Protein AF-A0A833HAX8-F1 (afdb_monomer)

Sequence (263 aa):
MRRGPVVAAAVAGCGFVAGVFPVFESDLFWHLASGRWILEHGAVPRSDPFRFTAEAAPWIDHEWLFQVVVRGLEAAGGLDALILLRATALALFALLLFASGRRAGLPEGLAGLVALAATLGARPRFLVRPEIVTLFGVVVLLGRVERIARPRDERWKEPRARSGWTLVALVVVWVQFHGEAMLAPGLAFLSLLGGALASPPAARRSRATWGLVFGLPALLAAALLANPYGWRLIEVPLGIARALADLPAANPEWRSSFAAPQP

Radius of gyration: 21.78 Å; Cα contacts (8 Å, |Δi|>4): 290; chains: 1; bounding box: 72×41×57 Å

pLDDT: mean 90.32, std 11.12, range [46.97, 98.5]

Structure (mmCIF, N/CA/C/O backbone):
data_AF-A0A833HAX8-F1
#
_entry.id   AF-A0A833HAX8-F1
#
loop_
_atom_site.group_PDB
_atom_site.id
_atom_site.type_symbol
_atom_site.label_atom_id
_atom_site.label_alt_id
_atom_site.label_comp_id
_atom_site.label_asym_id
_atom_site.label_entity_id
_atom_site.label_seq_id
_atom_site.pdbx_PDB_ins_code
_atom_site.Cartn_x
_atom_site.Cartn_y
_atom_site.Cartn_z
_atom_site.occupancy
_atom_site.B_iso_or_equiv
_atom_site.auth_seq_id
_atom_site.auth_comp_id
_atom_site.auth_asym_id
_atom_site.auth_atom_id
_atom_site.pdbx_PDB_model_num
ATOM 1 N N . MET A 1 1 ? -30.624 18.494 0.316 1.00 46.97 1 MET A N 1
ATOM 2 C CA . MET A 1 1 ? -30.033 17.953 -0.933 1.00 46.97 1 MET A CA 1
ATOM 3 C C . MET A 1 1 ? -28.759 17.191 -0.587 1.00 46.97 1 MET A C 1
ATOM 5 O O . MET A 1 1 ? -27.933 17.737 0.135 1.00 46.97 1 MET A O 1
ATOM 9 N N . ARG A 1 2 ? -28.611 15.929 -1.018 1.00 55.22 2 ARG A N 1
ATOM 10 C CA . ARG A 1 2 ? -27.409 15.116 -0.750 1.00 55.22 2 ARG A CA 1
ATOM 11 C C . ARG A 1 2 ? -26.222 15.710 -1.521 1.00 55.22 2 ARG A C 1
ATOM 13 O O . ARG A 1 2 ? -26.077 15.433 -2.702 1.00 55.22 2 ARG A O 1
ATOM 20 N N . ARG A 1 3 ? -25.404 16.541 -0.864 1.00 69.69 3 ARG A N 1
ATOM 21 C CA . ARG A 1 3 ? -24.170 17.118 -1.439 1.00 69.69 3 ARG A CA 1
ATOM 22 C C . ARG A 1 3 ? -23.050 16.071 -1.616 1.00 69.69 3 ARG A C 1
ATOM 24 O O . ARG A 1 3 ? -22.131 16.305 -2.394 1.00 69.69 3 ARG A O 1
ATOM 31 N N . GLY A 1 4 ? -23.210 14.890 -1.003 1.00 75.62 4 GLY A N 1
ATOM 32 C CA . GLY A 1 4 ? -22.230 13.793 -0.980 1.00 75.62 4 GLY A CA 1
ATOM 33 C C . GLY A 1 4 ? -21.593 13.439 -2.319 1.00 75.62 4 GLY A C 1
ATOM 34 O O . GLY A 1 4 ? -20.366 13.396 -2.392 1.00 75.62 4 GLY A O 1
ATOM 35 N N . PRO A 1 5 ? -22.383 13.207 -3.382 1.00 89.06 5 PRO A N 1
ATOM 36 C CA . PRO A 1 5 ? -21.838 12.873 -4.693 1.00 89.06 5 PRO A CA 1
ATOM 37 C C . PRO A 1 5 ? -21.014 14.011 -5.303 1.00 89.06 5 PRO A C 1
ATOM 39 O O . PRO A 1 5 ? -20.001 13.749 -5.940 1.00 89.06 5 PRO A O 1
ATOM 42 N N . VAL A 1 6 ? -21.409 15.268 -5.070 1.00 93.19 6 VAL A N 1
ATOM 43 C CA . VAL A 1 6 ? -20.721 16.447 -5.617 1.00 93.19 6 VAL A CA 1
ATOM 44 C C . VAL A 1 6 ? -19.364 16.634 -4.947 1.00 93.19 6 VAL A C 1
ATOM 46 O O . VAL A 1 6 ? -18.364 16.804 -5.638 1.00 93.19 6 VAL A O 1
ATOM 49 N N . VAL A 1 7 ? -19.302 16.545 -3.613 1.00 94.00 7 VAL A N 1
ATOM 50 C CA . VAL A 1 7 ? -18.028 16.659 -2.884 1.00 94.00 7 VAL A CA 1
ATOM 51 C C . VAL A 1 7 ? -17.101 15.498 -3.234 1.00 94.00 7 VAL A C 1
ATOM 53 O O . VAL A 1 7 ? -15.926 15.723 -3.494 1.00 94.00 7 VAL A O 1
ATOM 56 N N . ALA A 1 8 ? -17.619 14.269 -3.306 1.00 95.56 8 ALA A N 1
ATOM 57 C CA . ALA A 1 8 ? -16.821 13.112 -3.707 1.00 95.56 8 ALA A CA 1
ATOM 58 C C . ALA A 1 8 ? -16.254 13.264 -5.130 1.00 95.56 8 ALA A C 1
ATOM 60 O O . ALA A 1 8 ? -15.071 13.009 -5.339 1.00 95.56 8 ALA A O 1
ATOM 61 N N . ALA A 1 9 ? -17.067 13.721 -6.089 1.00 96.56 9 ALA A N 1
ATOM 62 C CA . ALA A 1 9 ? -16.622 13.968 -7.459 1.00 96.56 9 ALA A CA 1
ATOM 63 C C . ALA A 1 9 ? -15.561 15.075 -7.530 1.00 96.56 9 ALA A C 1
ATOM 65 O O . ALA A 1 9 ? -14.559 14.909 -8.220 1.00 96.56 9 ALA A O 1
ATOM 66 N N . ALA A 1 10 ? -15.734 16.165 -6.776 1.00 96.38 10 ALA A N 1
ATOM 67 C CA . ALA A 1 10 ? -14.736 17.229 -6.685 1.00 96.38 10 ALA A CA 1
ATOM 68 C C . ALA A 1 10 ? -13.417 16.719 -6.083 1.00 96.38 10 ALA A C 1
ATOM 70 O O . ALA A 1 10 ? -12.352 16.970 -6.637 1.00 96.38 10 ALA A O 1
ATOM 71 N N . VAL A 1 11 ? -13.484 15.940 -4.996 1.00 97.50 11 VAL A N 1
ATOM 72 C CA . VAL A 1 11 ? -12.305 15.325 -4.369 1.00 97.50 11 VAL A CA 1
ATOM 73 C C . VAL A 1 11 ? -11.571 14.412 -5.354 1.00 97.50 11 VAL A C 1
ATOM 75 O O . VAL A 1 11 ? -10.354 14.521 -5.501 1.00 97.50 11 VAL A O 1
ATOM 78 N N . ALA A 1 12 ? -12.305 13.547 -6.057 1.00 98.06 12 ALA A N 1
ATOM 79 C CA . ALA A 1 12 ? -11.739 12.655 -7.063 1.00 98.06 12 ALA A CA 1
ATOM 80 C C . ALA A 1 12 ? -11.106 13.429 -8.227 1.00 98.06 12 ALA A C 1
ATOM 82 O O . ALA A 1 12 ? -9.979 13.133 -8.610 1.00 98.06 12 ALA A O 1
ATOM 83 N N . GLY A 1 13 ? -11.805 14.436 -8.759 1.00 98.12 13 GLY A N 1
ATOM 84 C CA . GLY A 1 13 ? -11.328 15.261 -9.867 1.00 98.12 13 GLY A CA 1
ATOM 85 C C . GLY A 1 13 ? -10.061 16.036 -9.513 1.00 98.12 13 GLY A C 1
ATOM 86 O O . GLY A 1 13 ? -9.085 15.987 -10.257 1.00 98.12 13 GLY A O 1
ATOM 87 N N . CYS A 1 14 ? -10.025 16.683 -8.345 1.00 97.50 14 CYS A N 1
ATOM 88 C CA . CYS A 1 14 ? -8.828 17.372 -7.863 1.00 97.50 14 CYS A CA 1
ATOM 89 C C . CYS A 1 14 ? -7.660 16.404 -7.629 1.00 97.50 14 CYS A C 1
ATOM 91 O O . CYS A 1 14 ? -6.534 16.713 -8.014 1.00 97.50 14 CYS A O 1
ATOM 93 N N . GLY A 1 15 ? -7.918 15.228 -7.044 1.00 97.44 15 GLY A N 1
ATOM 94 C CA . GLY A 1 15 ? -6.906 14.181 -6.889 1.00 97.44 15 GLY A CA 1
ATOM 95 C C . GLY A 1 15 ? -6.364 13.699 -8.236 1.00 97.44 15 GLY A C 1
ATOM 96 O O . GLY A 1 15 ? -5.154 13.597 -8.400 1.00 97.44 15 GLY A O 1
ATOM 97 N N . PHE A 1 16 ? -7.235 13.486 -9.225 1.00 98.25 16 PHE A N 1
ATOM 98 C CA . PHE A 1 16 ? -6.831 13.086 -10.572 1.00 98.25 16 PHE A CA 1
ATOM 99 C C . PHE A 1 16 ? -5.921 14.133 -11.213 1.00 98.25 16 PHE A 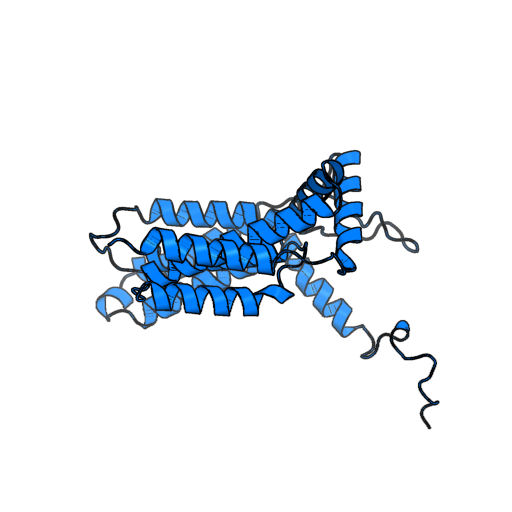C 1
ATOM 101 O O . PHE A 1 16 ? -4.795 13.817 -11.584 1.00 98.25 16 PHE A O 1
ATOM 108 N N . VAL A 1 17 ? -6.371 15.392 -11.267 1.00 97.81 17 VAL A N 1
ATOM 109 C CA . VAL A 1 17 ? -5.608 16.508 -11.850 1.00 97.81 17 VAL A CA 1
ATOM 110 C C . VAL A 1 17 ? -4.255 16.674 -11.158 1.00 97.81 17 VAL A C 1
ATOM 112 O O . VAL A 1 17 ? -3.242 16.848 -11.829 1.00 97.81 17 VAL A O 1
ATOM 115 N N . ALA A 1 18 ? -4.200 16.544 -9.829 1.00 96.19 18 ALA A N 1
ATOM 116 C CA . ALA A 1 18 ? -2.944 16.626 -9.089 1.00 96.19 18 ALA A CA 1
ATOM 117 C C . ALA A 1 18 ? -1.937 15.528 -9.487 1.00 96.19 18 ALA A C 1
ATOM 119 O O . ALA A 1 18 ? -0.728 15.743 -9.373 1.00 96.19 18 ALA A O 1
ATOM 120 N N . GLY A 1 19 ? -2.402 14.376 -9.976 1.00 95.25 19 GLY A N 1
ATOM 121 C CA . GLY A 1 19 ? -1.553 13.277 -10.437 1.00 95.25 19 GLY A CA 1
ATOM 122 C C . GLY A 1 19 ? -1.185 13.331 -11.924 1.00 95.25 19 GLY A C 1
ATOM 123 O O . GLY A 1 19 ? -0.427 12.475 -12.384 1.00 95.25 19 GLY A O 1
ATOM 124 N N . VAL A 1 20 ? -1.663 14.327 -12.675 1.00 96.19 20 VAL A N 1
ATOM 125 C CA . VAL A 1 20 ? -1.286 14.549 -14.078 1.00 96.19 20 VAL A CA 1
ATOM 126 C C . VAL A 1 20 ? -0.066 15.468 -14.131 1.00 96.19 20 VAL A C 1
ATOM 128 O O . VAL A 1 20 ? -0.173 16.687 -14.040 1.00 96.19 20 VAL A O 1
ATOM 131 N N . PHE A 1 21 ? 1.123 14.879 -14.237 1.00 92.38 21 PHE A N 1
ATOM 132 C CA . PHE A 1 21 ? 2.381 15.604 -14.438 1.00 92.38 21 PHE A CA 1
ATOM 133 C C . PHE A 1 21 ? 3.408 14.737 -15.189 1.00 92.38 21 PHE A C 1
ATOM 135 O O . PHE A 1 21 ? 3.241 13.522 -15.247 1.00 92.38 21 PHE A O 1
ATOM 142 N N . PRO A 1 22 ? 4.471 15.294 -15.784 1.00 90.81 22 PRO A N 1
ATOM 143 C CA . PRO A 1 22 ? 5.479 14.473 -16.453 1.00 90.81 22 PRO A CA 1
ATOM 144 C C . PRO A 1 22 ? 6.158 13.480 -15.501 1.00 90.81 22 PRO A C 1
ATOM 146 O O . PRO A 1 22 ? 6.232 13.699 -14.289 1.00 90.81 22 PRO A O 1
ATOM 149 N N . VAL A 1 23 ? 6.648 12.372 -16.048 1.00 89.00 23 VAL A N 1
ATOM 150 C CA . VAL A 1 23 ? 7.534 11.456 -15.327 1.00 89.00 23 VAL A CA 1
ATOM 151 C C . VAL A 1 23 ? 8.936 12.063 -15.311 1.00 89.00 23 VAL A C 1
ATOM 153 O O . VAL A 1 23 ? 9.452 12.428 -16.362 1.00 89.00 23 VAL A O 1
ATOM 156 N N . PHE A 1 24 ? 9.544 12.172 -14.132 1.00 85.19 24 PHE A N 1
ATOM 157 C CA . PHE A 1 24 ? 10.905 12.702 -13.963 1.00 85.19 24 PHE A CA 1
ATOM 158 C C . PHE A 1 24 ? 11.740 11.916 -12.936 1.00 85.19 24 PHE A C 1
ATOM 160 O O . PHE A 1 24 ? 12.842 12.331 -12.601 1.00 85.19 24 PHE A O 1
ATOM 167 N N . GLU A 1 25 ? 11.212 10.805 -12.418 1.00 81.62 25 GLU A N 1
ATOM 168 C CA . GLU A 1 25 ? 11.885 9.959 -11.425 1.00 81.62 25 GLU A CA 1
ATOM 169 C C . GLU A 1 25 ? 12.860 8.993 -12.110 1.00 81.62 25 GLU A C 1
ATOM 171 O O . GLU A 1 25 ? 12.490 8.333 -13.085 1.00 81.62 25 GLU A O 1
ATOM 176 N N . SER A 1 26 ? 14.082 8.895 -11.586 1.00 79.94 26 SER A N 1
ATOM 177 C CA . SER A 1 26 ? 15.142 8.031 -12.113 1.00 79.94 26 SER A CA 1
ATOM 178 C C . SER A 1 26 ? 14.877 6.547 -11.867 1.00 79.94 26 SER A C 1
ATOM 180 O O . SER A 1 26 ? 15.147 5.732 -12.752 1.00 79.94 26 SER A O 1
ATOM 182 N N . ASP A 1 27 ? 14.283 6.191 -10.723 1.00 86.62 27 ASP A N 1
ATOM 183 C CA . ASP A 1 27 ? 14.064 4.788 -10.332 1.00 86.62 27 ASP A CA 1
ATOM 184 C C . ASP A 1 27 ? 13.094 4.046 -11.269 1.00 86.62 27 ASP A C 1
ATOM 186 O O . ASP A 1 27 ? 13.120 2.816 -11.366 1.00 86.62 27 ASP A O 1
ATOM 190 N N . LEU A 1 28 ? 12.248 4.770 -12.017 1.00 93.38 28 LEU A N 1
ATOM 191 C CA . LEU A 1 28 ? 11.257 4.152 -12.900 1.00 93.38 28 LEU A CA 1
ATOM 192 C C . LEU A 1 28 ? 11.897 3.193 -13.909 1.00 93.38 28 LEU A C 1
ATOM 194 O O . LEU A 1 28 ? 11.366 2.110 -14.159 1.00 93.38 28 LEU A O 1
ATOM 198 N N . PHE A 1 29 ? 13.027 3.576 -14.502 1.00 93.06 29 PHE A N 1
ATOM 199 C CA . PHE A 1 29 ? 13.666 2.755 -15.527 1.00 93.06 29 PHE A CA 1
ATOM 200 C C . PHE A 1 29 ? 14.236 1.458 -14.952 1.00 93.06 29 PHE A C 1
ATOM 202 O O . PHE A 1 29 ? 14.213 0.441 -15.645 1.00 93.06 29 PHE A O 1
ATOM 209 N N . TRP A 1 30 ? 14.642 1.456 -13.677 1.00 93.50 30 TRP A N 1
ATOM 210 C CA . TRP A 1 30 ? 15.009 0.233 -12.969 1.00 93.50 30 TRP A CA 1
ATOM 211 C C . TRP A 1 30 ? 13.805 -0.699 -12.814 1.00 93.50 30 TRP A C 1
ATOM 213 O O . TRP A 1 30 ? 13.900 -1.888 -13.122 1.00 93.50 30 TRP A O 1
ATOM 223 N N . HIS A 1 31 ? 12.638 -0.167 -12.431 1.00 96.19 31 HIS A N 1
ATOM 224 C CA . HIS A 1 31 ? 11.415 -0.968 -12.345 1.00 96.19 31 HIS A CA 1
ATOM 225 C C . HIS A 1 31 ? 10.985 -1.527 -13.710 1.00 96.19 31 HIS A C 1
ATOM 227 O O . HIS A 1 31 ? 10.580 -2.685 -13.803 1.00 96.19 31 HIS A O 1
ATOM 233 N N . LEU A 1 32 ? 11.088 -0.733 -14.781 1.00 97.19 32 LEU A N 1
ATOM 234 C CA . LEU A 1 32 ? 10.746 -1.178 -16.136 1.00 97.19 32 LEU A CA 1
ATOM 235 C C . LEU A 1 32 ? 11.713 -2.249 -16.653 1.00 97.19 32 LEU A C 1
ATOM 237 O O . LEU A 1 32 ? 11.269 -3.219 -17.271 1.00 97.19 32 LEU A O 1
ATOM 241 N N . ALA A 1 33 ? 13.015 -2.097 -16.401 1.00 96.69 33 ALA A N 1
ATOM 242 C CA . ALA A 1 33 ? 14.023 -3.085 -16.772 1.00 96.69 33 ALA A CA 1
ATOM 243 C C . ALA A 1 33 ? 13.820 -4.401 -16.007 1.00 96.69 33 ALA A C 1
ATOM 245 O O . ALA A 1 33 ? 13.775 -5.468 -16.618 1.00 96.69 33 ALA A O 1
ATOM 246 N N . SER A 1 34 ? 13.612 -4.322 -14.692 1.00 97.19 34 SER A N 1
ATOM 247 C CA . SER A 1 34 ? 13.388 -5.485 -13.825 1.00 97.19 34 SER A CA 1
ATOM 248 C C . SER A 1 34 ? 12.088 -6.213 -14.179 1.00 97.19 34 SER A C 1
ATOM 250 O O . SER A 1 34 ? 12.083 -7.426 -14.381 1.00 97.19 34 SER A O 1
ATOM 252 N N . GLY A 1 35 ? 10.999 -5.470 -14.404 1.00 97.94 35 GLY A N 1
ATOM 253 C CA . GLY A 1 35 ? 9.726 -6.030 -14.858 1.00 97.94 35 GLY A CA 1
ATOM 254 C C . GLY A 1 35 ? 9.828 -6.699 -16.229 1.00 97.94 35 GLY A C 1
ATOM 255 O O . GLY A 1 35 ? 9.219 -7.745 -16.450 1.00 97.94 35 GLY A O 1
ATOM 256 N N . ARG A 1 36 ? 10.624 -6.139 -17.151 1.00 98.19 36 ARG A N 1
ATOM 257 C CA . ARG A 1 36 ? 10.909 -6.770 -18.448 1.00 98.19 36 ARG A CA 1
ATOM 258 C C . ARG A 1 36 ? 11.652 -8.089 -18.258 1.00 98.19 36 ARG A C 1
ATOM 260 O O . ARG A 1 36 ? 11.216 -9.096 -18.805 1.00 98.19 36 ARG A O 1
ATOM 267 N N . TRP A 1 37 ? 12.704 -8.085 -17.443 1.00 97.81 37 TRP A N 1
ATOM 268 C CA . TRP A 1 37 ? 13.475 -9.285 -17.134 1.00 97.81 37 TRP A CA 1
ATOM 269 C C . TRP A 1 37 ? 12.581 -10.387 -16.546 1.00 97.81 37 TRP A C 1
ATOM 271 O O . TRP A 1 37 ? 12.622 -11.518 -17.026 1.00 97.81 37 TRP A O 1
ATOM 281 N N . ILE A 1 38 ? 11.711 -10.055 -15.582 1.00 98.25 38 ILE A N 1
ATOM 282 C CA . ILE A 1 38 ? 10.771 -11.009 -14.967 1.00 98.25 38 ILE A CA 1
ATOM 283 C C . ILE A 1 38 ? 9.841 -11.628 -16.014 1.00 98.25 38 ILE A C 1
ATOM 285 O O . ILE A 1 38 ? 9.641 -12.842 -16.019 1.00 98.25 38 ILE A O 1
ATOM 289 N N . LEU A 1 39 ? 9.271 -10.806 -16.900 1.00 98.12 39 LEU A N 1
ATOM 290 C CA . LEU A 1 39 ? 8.359 -11.274 -17.947 1.00 98.12 39 LEU A CA 1
ATOM 291 C C . LEU A 1 39 ? 9.062 -12.170 -18.975 1.00 98.12 39 LEU A C 1
ATOM 293 O O . LEU A 1 39 ? 8.471 -13.148 -19.422 1.00 98.12 39 LEU A O 1
ATOM 297 N N . GLU A 1 40 ? 10.309 -11.861 -19.331 1.00 97.88 40 GLU A N 1
ATOM 298 C CA . GLU A 1 40 ? 11.103 -12.641 -20.290 1.00 97.88 40 GLU A CA 1
ATOM 299 C C . GLU A 1 40 ? 11.583 -13.981 -19.711 1.00 97.88 40 GLU A C 1
ATOM 301 O O . GLU A 1 40 ? 11.625 -14.979 -20.427 1.00 97.88 40 GLU A O 1
ATOM 306 N N . HIS A 1 41 ? 11.910 -14.026 -18.416 1.00 97.06 41 HIS A N 1
ATOM 307 C CA . HIS A 1 41 ? 12.466 -15.220 -17.765 1.00 97.06 41 HIS A CA 1
ATOM 308 C C . HIS A 1 41 ? 11.416 -16.059 -17.023 1.00 97.06 41 HIS A C 1
ATOM 310 O O . HIS A 1 41 ? 11.698 -17.191 -16.632 1.00 97.06 41 HIS A O 1
ATOM 316 N N . GLY A 1 42 ? 10.214 -15.521 -16.790 1.00 96.69 42 GLY A N 1
ATOM 317 C CA . GLY A 1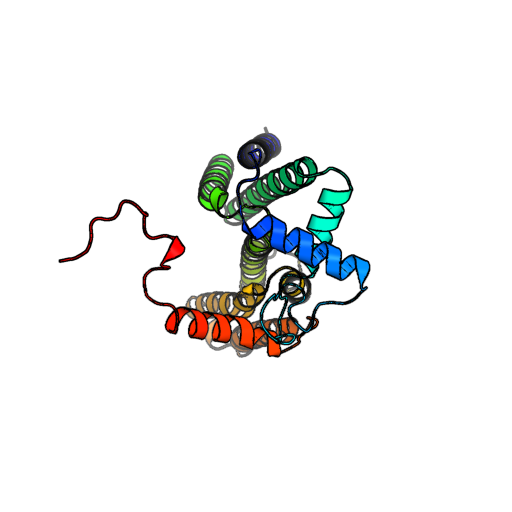 42 ? 9.148 -16.201 -16.049 1.00 96.69 42 GLY A CA 1
ATOM 318 C C . GLY A 1 42 ? 9.484 -16.458 -14.575 1.00 96.69 42 GLY A C 1
ATOM 319 O O . GLY A 1 42 ? 8.923 -17.368 -13.964 1.00 96.69 42 GLY A O 1
ATOM 320 N N . ALA A 1 43 ? 10.412 -15.688 -14.001 1.00 95.88 43 ALA A N 1
ATOM 321 C CA . ALA A 1 43 ? 10.917 -15.886 -12.649 1.00 95.88 43 ALA A CA 1
ATOM 322 C C . ALA A 1 43 ? 11.187 -14.553 -11.943 1.00 95.88 43 ALA A C 1
ATOM 324 O O . ALA A 1 43 ? 11.476 -13.542 -12.575 1.00 95.88 43 ALA A O 1
ATOM 325 N N . VAL A 1 44 ? 11.126 -14.571 -10.610 1.00 96.62 44 VAL A N 1
A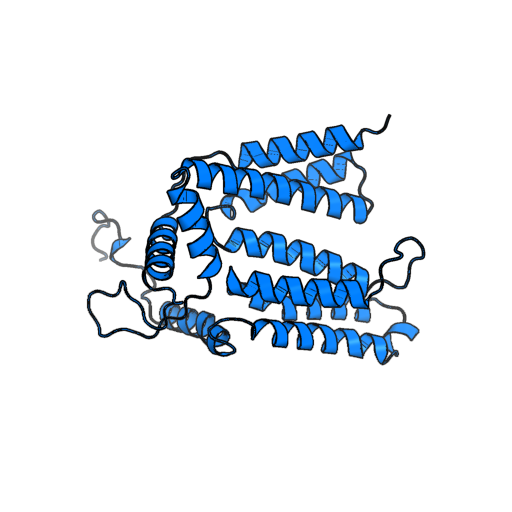TOM 326 C CA . VAL A 1 44 ? 11.524 -13.436 -9.768 1.00 96.62 44 VAL A CA 1
ATOM 327 C C . VAL A 1 44 ? 13.043 -13.518 -9.508 1.00 96.62 44 VAL A C 1
ATOM 329 O O . VAL A 1 44 ? 13.500 -14.584 -9.070 1.00 96.62 44 VAL A O 1
ATOM 332 N N . PRO A 1 45 ? 13.830 -12.449 -9.765 1.00 93.81 45 PRO A N 1
ATOM 333 C CA . PRO A 1 45 ? 15.290 -12.473 -9.672 1.00 93.81 45 PRO A CA 1
ATOM 334 C C . PRO A 1 45 ? 15.794 -12.959 -8.311 1.00 93.81 45 PRO A C 1
ATOM 336 O O . PRO A 1 45 ? 15.323 -12.526 -7.264 1.00 93.81 45 PRO A O 1
ATOM 339 N N . ARG A 1 46 ? 16.785 -13.851 -8.287 1.00 92.75 46 ARG A N 1
ATOM 340 C CA . ARG A 1 46 ? 17.494 -14.235 -7.043 1.00 92.75 46 ARG A CA 1
ATOM 341 C C . ARG A 1 46 ? 18.870 -13.583 -6.925 1.00 92.75 46 ARG A C 1
ATOM 343 O O . ARG A 1 46 ? 19.473 -13.590 -5.852 1.00 92.75 46 ARG A O 1
ATOM 350 N N . SER A 1 47 ? 19.341 -13.026 -8.029 1.00 91.50 47 SER A N 1
ATOM 351 C CA . SER A 1 47 ? 20.597 -12.315 -8.175 1.00 91.50 47 SER A CA 1
ATOM 352 C C . SER A 1 47 ? 20.383 -11.096 -9.062 1.00 91.50 47 SER A C 1
ATOM 354 O O . SER A 1 47 ? 19.478 -11.114 -9.893 1.00 91.50 47 SER A O 1
ATOM 356 N N . ASP A 1 48 ? 21.204 -10.066 -8.889 1.00 90.12 48 ASP A N 1
ATOM 357 C CA . ASP A 1 48 ? 21.131 -8.824 -9.662 1.00 90.12 48 ASP A CA 1
ATOM 358 C C . ASP A 1 48 ? 21.556 -9.065 -11.125 1.00 90.12 48 ASP A C 1
ATOM 360 O O . ASP A 1 48 ? 22.733 -9.356 -11.366 1.00 90.12 48 ASP A O 1
ATOM 364 N N . PRO A 1 49 ? 20.635 -8.965 -12.106 1.00 89.38 49 PRO A N 1
ATOM 365 C CA . PRO A 1 49 ? 20.960 -9.161 -13.515 1.00 89.38 49 PRO A CA 1
ATOM 366 C C . PRO A 1 49 ? 21.582 -7.915 -14.169 1.00 89.38 49 PRO A C 1
ATOM 368 O O . PRO A 1 49 ? 22.050 -8.002 -15.302 1.00 89.38 49 PRO A O 1
ATOM 371 N N . PHE A 1 50 ? 21.583 -6.760 -13.494 1.00 89.38 50 PHE A N 1
ATOM 372 C CA . PHE A 1 50 ? 22.053 -5.477 -14.034 1.00 89.38 50 PHE A CA 1
ATOM 373 C C . PHE A 1 50 ? 23.449 -5.093 -13.534 1.00 89.38 50 PHE A C 1
ATOM 375 O O . PHE A 1 50 ? 24.003 -4.064 -13.930 1.00 89.38 50 PHE A O 1
ATOM 382 N N . ARG A 1 51 ? 24.047 -5.919 -12.673 1.00 83.38 51 ARG A N 1
ATOM 383 C CA . ARG A 1 51 ? 25.382 -5.681 -12.131 1.00 83.38 51 ARG A CA 1
ATOM 384 C C . ARG A 1 51 ? 26.457 -5.874 -13.204 1.00 83.38 51 ARG A C 1
ATOM 386 O O . ARG A 1 51 ? 26.571 -6.942 -13.792 1.00 83.38 51 ARG A O 1
ATOM 393 N N . PHE A 1 52 ? 27.285 -4.849 -13.414 1.00 76.69 52 PHE A N 1
ATOM 394 C CA . PHE A 1 52 ? 28.308 -4.842 -14.472 1.00 76.69 52 PHE A CA 1
ATOM 395 C C . PHE A 1 52 ? 29.669 -5.441 -14.056 1.00 76.69 52 PHE A C 1
ATOM 397 O O . PHE A 1 52 ? 30.337 -6.054 -14.881 1.00 76.69 52 PHE A O 1
ATOM 404 N N . THR A 1 53 ? 30.110 -5.265 -12.801 1.00 72.94 53 THR A N 1
ATOM 405 C CA . THR A 1 53 ? 31.523 -5.483 -12.398 1.00 72.94 53 THR A CA 1
ATOM 406 C C . THR A 1 53 ? 31.786 -6.642 -11.434 1.00 72.94 53 THR A C 1
ATOM 408 O O . THR A 1 53 ? 32.937 -6.878 -11.075 1.00 72.94 53 THR A O 1
ATOM 411 N N . ALA A 1 54 ? 30.766 -7.373 -10.989 1.00 64.12 54 ALA A N 1
ATOM 412 C CA . ALA A 1 54 ? 30.931 -8.471 -10.039 1.00 64.12 54 ALA A CA 1
ATOM 413 C C . ALA A 1 54 ? 30.030 -9.648 -10.407 1.00 64.12 54 ALA A C 1
ATOM 415 O O . ALA A 1 54 ? 28.958 -9.440 -10.974 1.00 64.12 54 ALA A O 1
ATOM 416 N N . GLU A 1 55 ? 30.452 -10.863 -10.040 1.00 73.31 55 GLU A N 1
ATOM 417 C CA . GLU A 1 55 ? 29.604 -12.056 -10.124 1.00 73.31 55 GLU A CA 1
ATOM 418 C C . GLU A 1 55 ? 28.230 -11.795 -9.490 1.00 73.31 55 GLU A C 1
ATOM 420 O O . GLU A 1 55 ? 28.103 -10.998 -8.551 1.00 73.31 55 GLU A O 1
ATOM 425 N N . ALA A 1 56 ? 27.215 -12.462 -10.048 1.00 69.81 56 ALA A N 1
ATOM 426 C CA . ALA A 1 56 ? 25.793 -12.302 -9.762 1.00 69.81 56 ALA A CA 1
ATOM 427 C C . ALA A 1 56 ? 25.516 -12.176 -8.251 1.00 69.81 56 ALA A C 1
ATOM 429 O O . ALA A 1 56 ? 25.396 -13.167 -7.528 1.00 69.81 56 ALA A O 1
ATOM 430 N N . ALA A 1 57 ? 25.432 -10.934 -7.762 1.00 83.12 57 ALA A N 1
ATOM 431 C CA . ALA A 1 57 ? 25.233 -10.675 -6.341 1.00 83.12 57 ALA A CA 1
ATOM 432 C C . ALA A 1 57 ? 23.823 -11.104 -5.947 1.00 83.12 57 ALA A C 1
ATOM 434 O O . ALA A 1 57 ? 22.896 -10.850 -6.719 1.00 83.12 57 ALA A O 1
ATOM 435 N N . PRO A 1 58 ? 23.617 -11.673 -4.748 1.00 87.88 58 PRO A N 1
ATOM 436 C CA . PRO A 1 58 ? 22.278 -11.914 -4.239 1.00 87.88 58 PRO A CA 1
ATOM 437 C C . PRO A 1 58 ? 21.458 -10.622 -4.246 1.00 87.88 58 PRO A C 1
ATOM 439 O O . PRO A 1 58 ? 21.881 -9.613 -3.683 1.00 87.88 58 PRO A O 1
ATOM 442 N N . TRP A 1 59 ? 20.274 -10.673 -4.851 1.00 91.31 59 TRP A N 1
ATOM 443 C CA . TRP A 1 59 ? 19.339 -9.554 -4.879 1.00 91.31 59 TRP A CA 1
ATOM 444 C C . TRP A 1 59 ? 17.962 -10.021 -4.426 1.00 91.31 59 TRP A C 1
ATOM 446 O O . TRP A 1 59 ? 17.475 -11.081 -4.828 1.00 91.31 59 TRP A O 1
ATOM 456 N N . ILE A 1 60 ? 17.365 -9.236 -3.531 1.00 94.00 60 ILE A N 1
ATOM 457 C CA . ILE A 1 60 ? 16.007 -9.433 -3.038 1.00 94.00 60 ILE A CA 1
ATOM 458 C C . ILE A 1 60 ? 15.149 -8.334 -3.650 1.00 94.00 60 ILE A C 1
ATOM 460 O O . ILE A 1 60 ? 15.075 -7.211 -3.139 1.00 94.00 60 ILE A O 1
ATOM 464 N N . ASP A 1 61 ? 14.506 -8.682 -4.757 1.00 94.69 61 ASP A N 1
ATOM 465 C CA . ASP A 1 61 ? 13.569 -7.819 -5.450 1.00 94.69 61 ASP A CA 1
ATOM 466 C C . ASP A 1 61 ? 12.198 -7.854 -4.763 1.00 94.69 61 ASP A C 1
ATOM 468 O O . ASP A 1 61 ? 11.273 -8.594 -5.109 1.00 94.69 61 ASP A O 1
ATOM 472 N N . HIS A 1 62 ? 12.081 -7.039 -3.724 1.00 94.62 62 HIS A N 1
ATOM 473 C CA . HIS A 1 62 ? 10.885 -6.904 -2.901 1.00 94.62 62 HIS A CA 1
ATOM 474 C C . HIS A 1 62 ? 9.759 -6.093 -3.568 1.00 94.62 62 HIS A C 1
ATOM 476 O O . HIS A 1 62 ? 8.774 -5.758 -2.910 1.00 94.62 62 HIS A O 1
ATOM 482 N N . GLU A 1 63 ? 9.896 -5.778 -4.857 1.00 96.56 63 GLU A N 1
ATOM 483 C CA . GLU A 1 63 ? 8.968 -4.941 -5.621 1.00 96.56 63 GLU A CA 1
ATOM 484 C C . GLU A 1 63 ? 8.528 -5.617 -6.930 1.00 96.56 63 GLU A C 1
ATOM 486 O O . GLU A 1 63 ? 7.883 -4.998 -7.779 1.00 96.56 63 GLU A O 1
ATOM 491 N N . TRP A 1 64 ? 8.850 -6.901 -7.101 1.00 97.50 64 TRP A N 1
ATOM 492 C CA . TRP A 1 64 ? 8.686 -7.650 -8.347 1.00 97.50 64 TRP A CA 1
ATOM 493 C C . TRP A 1 64 ? 7.290 -7.510 -8.984 1.00 97.50 64 TRP A C 1
ATOM 495 O O . TRP A 1 64 ? 7.171 -7.328 -10.196 1.00 97.50 64 TRP A O 1
ATOM 505 N N . LEU A 1 65 ? 6.204 -7.560 -8.195 1.00 98.00 65 LEU A N 1
ATOM 506 C CA . LEU A 1 65 ? 4.851 -7.502 -8.757 1.00 98.00 65 LEU A CA 1
ATOM 507 C C . LEU A 1 65 ? 4.505 -6.090 -9.228 1.00 98.00 65 LEU A C 1
ATOM 509 O O . LEU A 1 65 ? 3.829 -5.929 -10.245 1.00 98.00 65 LEU A O 1
ATOM 513 N N . PHE A 1 66 ? 4.997 -5.066 -8.524 1.00 97.94 66 PHE A N 1
ATOM 514 C CA . PHE A 1 66 ? 4.870 -3.684 -8.973 1.00 97.94 66 PHE A CA 1
ATOM 515 C C . PHE A 1 66 ? 5.528 -3.515 -10.341 1.00 97.94 66 PHE A C 1
ATOM 517 O O . PHE A 1 66 ? 4.894 -3.013 -11.268 1.00 97.94 66 PHE A O 1
ATOM 524 N N . GLN A 1 67 ? 6.757 -4.008 -10.480 1.00 98.12 67 GLN A N 1
ATOM 525 C CA . GLN A 1 67 ? 7.544 -3.926 -11.705 1.00 98.12 67 GLN A CA 1
ATOM 526 C C . GLN A 1 67 ? 6.868 -4.626 -12.889 1.00 98.12 67 GLN A C 1
ATOM 528 O O . GLN A 1 67 ? 6.791 -4.055 -13.976 1.00 98.12 67 GLN A O 1
ATOM 533 N N . VAL A 1 68 ? 6.312 -5.825 -12.677 1.00 98.38 68 VAL A N 1
ATOM 534 C CA . VAL A 1 68 ? 5.531 -6.547 -13.697 1.00 98.38 68 VAL A CA 1
ATOM 535 C C . VAL A 1 68 ? 4.327 -5.720 -14.155 1.00 98.38 68 VAL A C 1
ATOM 537 O O . VAL A 1 68 ? 4.098 -5.575 -15.357 1.00 98.38 68 VAL A O 1
ATOM 540 N N . VAL A 1 69 ? 3.574 -5.139 -13.215 1.00 98.12 69 VAL A N 1
ATOM 541 C CA . VAL A 1 69 ? 2.388 -4.328 -13.530 1.00 98.12 69 VAL A CA 1
ATOM 542 C C . VAL A 1 69 ? 2.767 -3.066 -14.303 1.00 98.12 69 VAL A C 1
ATOM 544 O O . VAL A 1 69 ? 2.168 -2.793 -15.344 1.00 98.12 69 VAL A O 1
ATOM 547 N N . VAL A 1 70 ? 3.762 -2.300 -13.841 1.00 97.56 70 VAL A N 1
ATOM 548 C CA . VAL A 1 70 ? 4.160 -1.065 -14.536 1.00 97.56 70 VAL A CA 1
ATOM 549 C C . VAL A 1 70 ? 4.794 -1.355 -15.889 1.00 97.56 70 VAL A C 1
ATOM 551 O O . VAL A 1 70 ? 4.498 -0.648 -16.848 1.00 97.56 70 VAL A O 1
ATOM 554 N N . ARG A 1 71 ? 5.576 -2.435 -16.022 1.00 98.19 71 ARG A N 1
ATOM 555 C CA . ARG A 1 71 ? 6.107 -2.864 -17.320 1.00 98.19 71 ARG A CA 1
ATOM 556 C C . ARG A 1 71 ? 4.988 -3.226 -18.294 1.00 98.19 71 ARG A C 1
ATOM 558 O O . ARG A 1 71 ? 5.084 -2.857 -19.464 1.00 98.19 71 ARG A O 1
ATOM 565 N N . GLY A 1 72 ? 3.953 -3.929 -17.832 1.00 98.19 72 GLY A N 1
ATOM 566 C CA . GLY A 1 72 ? 2.794 -4.293 -18.649 1.00 98.19 72 GLY A CA 1
ATOM 567 C C . GLY A 1 72 ? 1.972 -3.080 -19.096 1.00 98.19 72 GLY A C 1
ATOM 568 O O . GLY A 1 72 ? 1.574 -2.999 -20.254 1.00 98.19 72 GLY A O 1
ATOM 569 N N . LEU A 1 73 ? 1.766 -2.104 -18.208 1.00 97.88 73 LEU A N 1
ATOM 570 C CA . LEU A 1 73 ? 1.081 -0.851 -18.546 1.00 97.88 73 LEU A CA 1
ATOM 571 C C . LEU A 1 73 ? 1.887 -0.004 -19.534 1.00 97.88 73 LEU A C 1
ATOM 573 O O . LEU A 1 73 ? 1.325 0.510 -20.499 1.00 97.88 73 LEU A O 1
ATOM 577 N N . GLU A 1 74 ? 3.200 0.096 -19.327 1.00 97.75 74 GLU A N 1
ATOM 578 C CA . GLU A 1 74 ? 4.098 0.794 -20.248 1.00 97.75 74 GLU A CA 1
ATOM 579 C C . GLU A 1 74 ? 4.121 0.120 -21.626 1.00 97.75 74 GLU A C 1
ATOM 581 O O . GLU A 1 74 ? 4.067 0.812 -22.636 1.00 97.75 74 GLU A O 1
ATOM 586 N N . ALA A 1 75 ? 4.073 -1.216 -21.696 1.00 97.94 75 ALA A N 1
ATOM 587 C CA . ALA A 1 75 ? 3.955 -1.931 -22.971 1.00 97.94 75 ALA A CA 1
ATOM 588 C C . ALA A 1 75 ? 2.659 -1.591 -23.728 1.00 97.94 75 ALA A C 1
ATOM 590 O O . ALA A 1 75 ? 2.648 -1.582 -24.957 1.00 97.94 75 ALA A O 1
ATOM 591 N N . ALA A 1 76 ? 1.563 -1.350 -23.003 1.00 97.62 76 ALA A N 1
ATOM 592 C CA . ALA A 1 76 ? 0.241 -1.133 -23.583 1.00 97.62 76 ALA A CA 1
ATOM 593 C C . ALA A 1 76 ? -0.012 0.319 -24.022 1.00 97.62 76 ALA A C 1
ATOM 595 O O . ALA A 1 76 ? -0.764 0.545 -24.967 1.00 97.62 76 ALA A O 1
ATOM 596 N N . GLY A 1 77 ? 0.573 1.303 -23.334 1.00 96.62 77 GLY A N 1
ATOM 597 C CA . GLY A 1 77 ? 0.287 2.720 -23.589 1.00 96.62 77 GLY A CA 1
ATOM 598 C C . GLY A 1 77 ? 1.423 3.679 -23.243 1.00 96.62 77 GLY A C 1
ATOM 599 O O . GLY A 1 77 ? 1.171 4.860 -23.011 1.00 96.62 77 GLY A O 1
ATOM 600 N N . GLY A 1 78 ? 2.659 3.182 -23.172 1.00 96.25 78 GLY A N 1
ATOM 601 C CA . GLY A 1 78 ? 3.852 3.975 -22.897 1.00 96.25 78 GLY A CA 1
ATOM 602 C C . GLY A 1 78 ? 3.819 4.674 -21.538 1.00 96.25 78 GLY A C 1
ATOM 603 O O . GLY A 1 78 ? 3.154 4.247 -20.590 1.00 96.25 78 GLY A O 1
ATOM 604 N N . LEU A 1 79 ? 4.537 5.793 -21.443 1.00 95.19 79 LEU A N 1
ATOM 605 C CA . LEU A 1 79 ? 4.594 6.597 -20.221 1.00 95.19 79 LEU A CA 1
ATOM 606 C C . LEU A 1 79 ? 3.245 7.246 -19.875 1.00 95.19 79 LEU A C 1
ATOM 608 O O . LEU A 1 79 ? 2.960 7.457 -18.695 1.00 95.19 79 LEU A O 1
ATOM 612 N N . ASP A 1 80 ? 2.387 7.498 -20.865 1.00 96.75 80 ASP A N 1
ATOM 613 C CA . ASP A 1 80 ? 1.057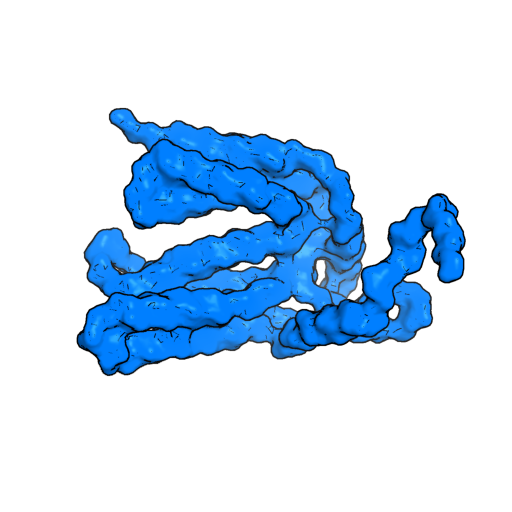 8.070 -20.645 1.00 96.75 80 ASP A CA 1
ATOM 614 C C . ASP A 1 80 ? 0.169 7.128 -19.823 1.00 96.75 80 ASP A C 1
ATOM 616 O O . ASP A 1 80 ? -0.524 7.573 -18.905 1.00 96.75 80 ASP A O 1
ATOM 620 N N . ALA A 1 81 ? 0.253 5.813 -20.058 1.00 97.31 81 ALA A N 1
ATOM 621 C CA . ALA A 1 81 ? -0.434 4.822 -19.230 1.00 97.31 81 ALA A CA 1
ATOM 622 C C . ALA A 1 81 ? 0.018 4.877 -17.759 1.00 97.31 81 ALA A C 1
ATOM 624 O O . ALA A 1 81 ? -0.799 4.719 -16.849 1.00 97.31 81 ALA A O 1
ATOM 625 N N . LEU A 1 82 ? 1.299 5.158 -17.506 1.00 96.75 82 LEU A N 1
ATOM 626 C CA . LEU A 1 82 ? 1.840 5.297 -16.150 1.00 96.75 82 LEU A CA 1
ATOM 627 C C . LEU A 1 82 ? 1.405 6.610 -15.483 1.00 96.75 82 LEU A C 1
ATOM 629 O O . LEU A 1 82 ? 1.105 6.635 -14.286 1.00 96.75 82 LEU A O 1
ATOM 633 N N . ILE A 1 83 ? 1.308 7.694 -16.255 1.00 96.69 83 ILE A N 1
ATOM 634 C CA . ILE A 1 83 ? 0.740 8.966 -15.791 1.00 96.69 83 ILE A CA 1
ATOM 635 C C . ILE A 1 83 ? -0.730 8.768 -15.403 1.00 96.69 83 ILE A C 1
ATOM 637 O O . ILE A 1 83 ? -1.138 9.214 -14.328 1.00 96.69 83 ILE A O 1
ATOM 641 N N . LEU A 1 84 ? -1.505 8.055 -16.227 1.00 97.38 84 LEU A N 1
ATOM 642 C CA . LEU A 1 84 ? -2.904 7.725 -15.948 1.00 97.38 84 LEU A CA 1
ATOM 643 C C . LEU A 1 84 ? -3.058 6.814 -14.726 1.00 97.38 84 LEU A C 1
ATOM 645 O O . LEU A 1 84 ? -3.951 7.055 -13.908 1.00 97.38 84 LEU A O 1
ATOM 649 N N . LEU A 1 85 ? -2.183 5.816 -14.558 1.00 96.62 85 LEU A N 1
ATOM 650 C CA . LEU A 1 85 ? -2.134 4.973 -13.359 1.00 96.62 85 LEU A CA 1
ATOM 651 C C . LEU A 1 85 ? -1.982 5.837 -12.105 1.00 96.62 85 LEU A C 1
ATOM 653 O O . LEU A 1 85 ? -2.794 5.739 -11.185 1.00 96.62 85 LEU A O 1
ATOM 657 N N . ARG A 1 86 ? -0.969 6.709 -12.075 1.00 96.31 86 ARG A N 1
ATOM 658 C CA . ARG A 1 86 ? -0.710 7.591 -10.932 1.00 96.31 86 ARG A CA 1
ATOM 659 C C . ARG A 1 86 ? -1.862 8.567 -10.694 1.00 96.31 86 ARG A C 1
ATOM 661 O O . ARG A 1 86 ? -2.276 8.728 -9.549 1.00 96.31 86 ARG A O 1
ATOM 668 N N . ALA A 1 87 ? -2.387 9.209 -11.738 1.00 97.56 87 ALA A N 1
ATOM 669 C CA . ALA A 1 87 ? -3.518 10.133 -11.623 1.00 97.56 87 ALA A CA 1
ATOM 670 C C . ALA A 1 87 ? -4.750 9.440 -11.027 1.00 97.56 87 ALA A C 1
ATOM 672 O O . ALA A 1 87 ? -5.370 9.941 -10.086 1.00 97.56 87 ALA A O 1
ATOM 673 N N . THR A 1 88 ? -5.045 8.232 -11.501 1.00 97.94 88 THR A N 1
ATOM 674 C CA . THR A 1 88 ? -6.130 7.402 -10.972 1.00 97.94 88 THR A CA 1
ATOM 675 C C . THR A 1 88 ? -5.861 6.992 -9.525 1.00 97.94 88 THR A C 1
ATOM 677 O O . THR A 1 88 ? -6.748 7.108 -8.681 1.00 97.94 88 THR A O 1
ATOM 680 N N . ALA A 1 89 ? -4.635 6.578 -9.198 1.00 97.62 89 ALA A N 1
ATOM 681 C CA . ALA A 1 89 ? -4.247 6.239 -7.833 1.00 97.62 89 ALA A CA 1
ATOM 682 C C . ALA A 1 89 ? -4.416 7.434 -6.882 1.00 97.62 89 ALA A C 1
ATOM 684 O O . ALA A 1 89 ? -4.969 7.285 -5.798 1.00 97.62 89 ALA A O 1
ATOM 685 N N . LEU A 1 90 ? -4.027 8.640 -7.292 1.00 97.62 90 LEU A N 1
ATOM 686 C CA . LEU A 1 90 ? -4.158 9.836 -6.463 1.00 97.62 90 LEU A CA 1
ATOM 687 C C . LEU A 1 90 ? -5.634 10.216 -6.233 1.00 97.62 90 LEU A C 1
ATOM 689 O O . LEU A 1 90 ? -6.024 10.547 -5.112 1.00 97.62 90 LEU A O 1
ATOM 693 N N . ALA A 1 91 ? -6.480 10.078 -7.258 1.00 98.19 91 ALA A N 1
ATOM 694 C CA . ALA A 1 91 ? -7.929 10.253 -7.144 1.00 98.19 91 ALA A CA 1
ATOM 695 C C . ALA A 1 91 ? -8.568 9.238 -6.181 1.00 98.19 91 ALA A C 1
ATOM 697 O O . ALA A 1 91 ? -9.341 9.607 -5.292 1.00 98.19 91 ALA A O 1
ATOM 698 N N . LEU A 1 92 ? -8.222 7.956 -6.324 1.00 98.25 92 LEU A N 1
ATOM 699 C CA . LEU A 1 92 ? -8.714 6.885 -5.457 1.00 98.25 92 LEU A CA 1
ATOM 700 C C . LEU A 1 92 ? -8.231 7.057 -4.013 1.00 98.25 92 LEU A C 1
ATOM 702 O O . LEU A 1 92 ? -8.992 6.800 -3.080 1.00 98.25 92 LEU A O 1
ATOM 706 N N . PHE A 1 93 ? -7.002 7.534 -3.816 1.00 98.06 93 PHE A N 1
ATOM 707 C CA . PHE A 1 93 ? -6.459 7.823 -2.495 1.00 98.06 93 PHE A CA 1
ATOM 708 C C . PHE A 1 93 ? -7.209 8.981 -1.828 1.00 98.06 93 PHE A C 1
ATOM 710 O O . PHE A 1 93 ? -7.628 8.861 -0.676 1.00 98.06 93 PHE A O 1
ATOM 717 N N . ALA A 1 94 ? -7.477 10.061 -2.567 1.00 98.06 94 ALA A N 1
ATOM 718 C CA . ALA A 1 94 ? -8.285 11.180 -2.085 1.00 98.06 94 ALA A CA 1
ATOM 719 C C . ALA A 1 94 ? -9.699 10.732 -1.679 1.00 98.06 94 ALA A C 1
ATOM 721 O O . ALA A 1 94 ? -10.190 11.082 -0.604 1.00 98.06 94 ALA A O 1
ATOM 722 N N . LEU A 1 95 ? -10.339 9.886 -2.494 1.00 98.06 95 LEU A N 1
ATOM 723 C CA . LEU A 1 95 ? -11.640 9.293 -2.176 1.00 98.06 95 LEU A CA 1
ATOM 724 C C . LEU A 1 95 ? -11.590 8.389 -0.940 1.00 98.06 95 LEU A C 1
ATOM 726 O O . LEU A 1 95 ? -12.517 8.404 -0.125 1.00 98.06 95 LEU A O 1
ATOM 730 N N . LEU A 1 96 ? -10.520 7.611 -0.782 1.00 97.62 96 LEU A N 1
ATOM 731 C CA . LEU A 1 96 ? -10.318 6.758 0.382 1.00 97.62 96 LEU A CA 1
ATOM 732 C C . LEU A 1 96 ? -10.196 7.597 1.661 1.00 97.62 96 LEU A C 1
ATOM 734 O O . LEU A 1 96 ? -10.879 7.299 2.644 1.00 97.62 96 LEU A O 1
ATOM 738 N N . LEU A 1 97 ? -9.396 8.666 1.638 1.00 97.44 97 LEU A N 1
ATOM 739 C CA . LEU A 1 97 ? -9.258 9.603 2.755 1.00 97.44 97 LEU A CA 1
ATOM 740 C C . LEU A 1 97 ? -10.568 10.334 3.053 1.00 97.44 97 LEU A C 1
ATOM 742 O O . LEU A 1 97 ? -10.963 10.427 4.215 1.00 97.44 97 LEU A O 1
ATOM 746 N N . PHE A 1 98 ? -11.293 10.772 2.021 1.00 97.38 98 PHE A N 1
ATOM 747 C CA . PHE A 1 98 ? -12.615 11.376 2.173 1.00 97.38 98 PHE A CA 1
ATOM 748 C C . PHE A 1 98 ? -13.585 10.413 2.860 1.00 97.38 98 PHE A C 1
ATOM 750 O O . PHE A 1 98 ? -14.219 10.765 3.857 1.00 97.38 98 PHE A O 1
ATOM 757 N N . ALA A 1 99 ? -13.660 9.165 2.393 1.00 95.06 99 ALA A N 1
ATOM 758 C CA . ALA A 1 99 ? -14.498 8.143 3.005 1.00 95.06 99 ALA A CA 1
ATOM 759 C C . ALA A 1 99 ? -14.090 7.858 4.460 1.00 95.06 99 ALA A C 1
ATOM 761 O O . ALA A 1 99 ? -14.961 7.670 5.310 1.00 95.06 99 ALA A O 1
ATOM 762 N N . SER A 1 100 ? -12.792 7.846 4.768 1.00 93.88 100 SER A N 1
ATOM 763 C CA . SER A 1 100 ? -12.284 7.696 6.136 1.00 93.88 100 SER A CA 1
ATOM 764 C C . SER A 1 100 ? -12.672 8.877 7.029 1.00 93.88 100 SER A C 1
ATOM 766 O O . SER A 1 100 ? -13.228 8.656 8.103 1.00 93.88 100 SER A O 1
ATOM 768 N N . GLY A 1 101 ? -12.522 10.119 6.563 1.00 94.44 101 GLY A N 1
ATOM 769 C CA . GLY A 1 101 ? -12.957 11.315 7.290 1.00 94.44 101 GLY A CA 1
ATOM 770 C C . GLY A 1 101 ? -14.466 11.333 7.561 1.00 94.44 101 GLY A C 1
ATOM 771 O O . GLY A 1 101 ? -14.904 11.624 8.674 1.00 94.44 101 GLY A O 1
ATOM 772 N N . ARG A 1 102 ? -15.283 10.926 6.579 1.00 93.50 102 ARG A N 1
ATOM 773 C CA . ARG A 1 102 ? -16.741 10.780 6.755 1.00 93.50 102 ARG A CA 1
ATOM 774 C C . ARG A 1 102 ? -17.091 9.725 7.804 1.00 93.50 102 ARG A C 1
ATOM 776 O O . ARG A 1 102 ? -18.009 9.934 8.593 1.00 93.50 102 ARG A O 1
ATOM 783 N N . ARG A 1 103 ? -16.362 8.604 7.839 1.00 88.88 103 ARG A N 1
ATOM 784 C CA . ARG A 1 103 ? -16.539 7.554 8.861 1.00 88.88 103 ARG A CA 1
ATOM 785 C C . ARG A 1 103 ? -16.107 8.015 10.251 1.00 88.88 103 ARG A C 1
ATOM 787 O O . ARG A 1 103 ? -16.737 7.610 11.222 1.00 88.88 103 ARG A O 1
ATOM 794 N N . ALA A 1 104 ? -15.102 8.884 10.334 1.00 89.00 104 ALA A N 1
ATOM 795 C CA . ALA A 1 104 ? -14.677 9.528 11.573 1.00 89.00 104 ALA A CA 1
ATOM 796 C C . ALA A 1 104 ? -15.671 10.594 12.083 1.00 89.00 104 ALA A C 1
ATOM 798 O O . ALA A 1 104 ? -15.481 11.136 13.165 1.00 89.00 104 ALA A O 1
ATOM 799 N N . GLY A 1 105 ? -16.747 10.879 11.336 1.00 91.31 105 GLY A N 1
ATOM 800 C CA . GLY A 1 105 ? -17.797 11.817 11.738 1.00 91.31 105 GLY A CA 1
ATOM 801 C C . GLY A 1 105 ? -17.585 13.252 11.256 1.00 91.31 105 GLY A C 1
ATOM 802 O O . GLY A 1 105 ? -18.359 14.130 11.631 1.00 91.31 105 GLY A O 1
ATOM 803 N N . LEU A 1 106 ? -16.588 13.507 10.400 1.00 94.50 106 LEU A N 1
ATOM 804 C CA . LEU A 1 106 ? -16.357 14.849 9.874 1.00 94.50 106 LEU A CA 1
ATOM 805 C C . LEU A 1 106 ? -17.542 15.321 9.002 1.00 94.50 106 LEU A C 1
ATOM 807 O O . LEU A 1 106 ? -18.057 14.555 8.163 1.00 94.50 106 LEU A O 1
ATOM 811 N N . PRO A 1 107 ? -17.957 16.599 9.138 1.00 95.00 107 PRO A N 1
ATOM 812 C CA . PRO A 1 107 ? -18.848 17.245 8.186 1.00 95.00 107 PRO A CA 1
ATOM 813 C C . PRO A 1 107 ? -18.309 17.096 6.767 1.00 95.00 107 PRO A C 1
ATOM 815 O O . PRO A 1 107 ? -17.104 17.090 6.542 1.00 95.00 107 PRO A O 1
ATOM 818 N N . GLU A 1 108 ? -19.203 16.973 5.794 1.00 94.25 108 GLU A N 1
ATOM 819 C CA . GLU A 1 108 ? -18.826 16.552 4.446 1.00 94.25 108 GLU A CA 1
ATOM 820 C C . GLU A 1 108 ? -17.813 17.481 3.768 1.00 94.25 108 GLU A C 1
ATOM 822 O O . GLU A 1 108 ? -16.818 17.005 3.232 1.00 94.25 108 GLU A O 1
ATOM 827 N N . GLY A 1 109 ? -18.019 18.798 3.863 1.00 95.00 109 GLY A N 1
ATOM 828 C CA . GLY A 1 109 ? -17.073 19.779 3.328 1.00 95.00 109 GLY A CA 1
ATOM 829 C C . GLY A 1 109 ? -15.706 19.714 4.011 1.00 95.00 109 GLY A C 1
ATOM 830 O O . GLY A 1 109 ? -14.686 19.743 3.332 1.00 95.00 109 GLY A O 1
ATOM 831 N N . LEU A 1 110 ? -15.676 19.537 5.338 1.00 96.38 110 LEU A N 1
ATOM 832 C CA . LEU A 1 110 ? -14.427 19.409 6.092 1.00 96.38 110 LEU A CA 1
ATOM 833 C C . LEU A 1 110 ? -13.699 18.099 5.764 1.00 96.38 110 LEU A C 1
ATOM 835 O O . LEU A 1 110 ? -12.487 18.105 5.590 1.00 96.38 110 LEU A O 1
ATOM 839 N N . ALA A 1 111 ? -14.428 16.989 5.617 1.00 96.50 111 ALA A N 1
ATOM 840 C CA . ALA A 1 111 ? -13.857 15.719 5.177 1.00 96.50 111 ALA A CA 1
ATOM 841 C C . ALA A 1 111 ? -13.221 15.845 3.785 1.00 96.50 111 ALA A C 1
ATOM 843 O O . ALA A 1 111 ? -12.139 15.310 3.563 1.00 96.50 111 ALA A O 1
ATOM 844 N N . GLY A 1 112 ? -13.880 16.557 2.862 1.00 97.12 112 GLY A N 1
ATOM 845 C CA . GLY A 1 112 ? -13.344 16.832 1.527 1.00 97.12 112 GLY A CA 1
ATOM 846 C C . GLY A 1 112 ? -12.087 17.697 1.580 1.00 97.12 112 GLY A C 1
ATOM 847 O O . GLY A 1 112 ? -11.082 17.350 0.968 1.00 97.12 112 GLY A O 1
ATOM 848 N N . LEU A 1 113 ? -12.115 18.773 2.370 1.00 97.19 113 LEU A N 1
ATOM 849 C CA . LEU A 1 113 ? -10.977 19.675 2.549 1.00 97.19 113 LEU A CA 1
ATOM 850 C C . LEU A 1 113 ? -9.757 18.956 3.140 1.00 97.19 113 LEU A C 1
ATOM 852 O O . LEU A 1 113 ? -8.661 19.070 2.601 1.00 97.19 113 LEU A O 1
ATOM 856 N N . VAL A 1 114 ? -9.947 18.189 4.218 1.00 97.19 114 VAL A N 1
ATOM 857 C CA . VAL A 1 114 ? -8.869 17.427 4.868 1.00 97.19 114 VAL A CA 1
ATOM 858 C C . VAL A 1 114 ? -8.322 16.353 3.932 1.00 97.19 114 VAL A C 1
ATOM 860 O O . VAL A 1 114 ? -7.107 16.196 3.842 1.00 97.19 114 VAL A O 1
ATOM 863 N N . ALA A 1 115 ? -9.194 15.642 3.208 1.00 97.56 115 ALA A N 1
ATOM 864 C CA . ALA A 1 115 ? -8.766 14.647 2.231 1.00 97.56 115 ALA A CA 1
ATOM 865 C C . ALA A 1 115 ? -7.898 15.278 1.138 1.00 97.56 115 ALA A C 1
ATOM 867 O O . ALA A 1 115 ? -6.815 14.775 0.867 1.00 97.56 115 ALA A O 1
ATOM 868 N N . LEU A 1 116 ? -8.323 16.411 0.572 1.00 97.31 116 LEU A N 1
ATOM 869 C CA . LEU A 1 116 ? -7.554 17.122 -0.448 1.00 97.31 116 LEU A CA 1
ATOM 870 C C . LEU A 1 116 ? -6.227 17.657 0.085 1.00 97.31 116 LEU A C 1
ATOM 872 O O . LEU A 1 116 ? -5.203 17.465 -0.564 1.00 97.31 116 LEU A O 1
ATOM 876 N N . ALA A 1 117 ? -6.218 18.273 1.268 1.00 97.62 117 ALA A N 1
ATOM 877 C CA . ALA A 1 117 ? -4.991 18.759 1.890 1.00 97.62 117 ALA A CA 1
ATOM 878 C C . ALA A 1 117 ? -3.985 17.617 2.118 1.00 97.62 117 ALA A C 1
ATOM 880 O O . ALA A 1 117 ? -2.814 17.740 1.761 1.00 97.62 117 ALA A O 1
ATOM 881 N N . ALA A 1 118 ? -4.450 16.478 2.638 1.00 96.38 118 ALA A N 1
ATOM 882 C CA . ALA A 1 118 ? -3.618 15.298 2.842 1.00 96.38 118 ALA A CA 1
ATOM 883 C C . ALA A 1 118 ? -3.130 14.686 1.517 1.00 96.38 118 ALA A C 1
ATOM 885 O O . ALA A 1 118 ? -1.961 14.325 1.409 1.00 96.38 118 ALA A O 1
ATOM 886 N N . THR A 1 119 ? -3.980 14.609 0.489 1.00 96.38 119 THR A N 1
ATOM 887 C CA . THR A 1 119 ? -3.583 14.126 -0.842 1.00 96.38 119 THR A CA 1
ATOM 888 C C . THR A 1 119 ? -2.542 15.035 -1.492 1.00 96.38 119 THR A C 1
ATOM 890 O O . THR A 1 119 ? -1.565 14.535 -2.043 1.00 96.38 119 THR A O 1
ATOM 893 N N . LEU A 1 120 ? -2.703 16.358 -1.405 1.00 95.50 120 LEU A N 1
ATOM 894 C CA . LEU A 1 120 ? -1.724 17.312 -1.930 1.00 95.50 120 LEU A CA 1
ATOM 895 C C . LEU A 1 120 ? -0.396 17.235 -1.169 1.00 95.50 120 LEU A C 1
ATOM 897 O O . LEU A 1 120 ? 0.657 17.252 -1.799 1.00 95.50 120 LEU A O 1
ATOM 901 N N . GLY A 1 121 ? -0.439 17.071 0.157 1.00 95.25 121 GLY A N 1
ATOM 902 C CA . GLY A 1 121 ? 0.756 16.831 0.969 1.00 95.25 121 GLY A CA 1
ATOM 903 C C . GLY A 1 121 ? 1.464 15.516 0.624 1.00 95.25 121 GLY A C 1
ATOM 904 O O . GLY A 1 121 ? 2.689 15.459 0.621 1.00 95.25 121 GLY A O 1
ATOM 905 N N . ALA A 1 122 ? 0.707 14.473 0.273 1.00 93.94 122 ALA A N 1
ATOM 906 C CA . ALA A 1 122 ? 1.251 13.182 -0.145 1.00 93.94 122 ALA A CA 1
ATOM 907 C C . ALA A 1 122 ? 1.712 13.153 -1.613 1.00 93.94 122 ALA A C 1
ATOM 909 O O . ALA A 1 122 ? 2.440 12.242 -1.994 1.00 93.94 122 ALA A O 1
ATOM 910 N N . ARG A 1 123 ? 1.330 14.134 -2.444 1.00 93.69 123 ARG A N 1
ATOM 911 C CA . ARG A 1 123 ? 1.615 14.174 -3.890 1.00 93.69 123 ARG A CA 1
ATOM 912 C C . ARG A 1 123 ? 3.077 13.871 -4.261 1.00 93.69 123 ARG A C 1
ATOM 914 O O . ARG A 1 123 ? 3.259 13.115 -5.212 1.00 93.69 123 ARG A O 1
ATOM 921 N N . PRO A 1 124 ? 4.112 14.375 -3.554 1.00 91.56 124 PRO A N 1
ATOM 922 C CA . PRO A 1 124 ? 5.506 14.054 -3.879 1.00 91.56 124 PRO A CA 1
ATOM 923 C C . PRO A 1 124 ? 5.864 12.568 -3.725 1.00 91.56 124 PRO A C 1
ATOM 925 O O . PRO A 1 124 ? 6.843 12.123 -4.307 1.00 91.56 124 PRO A O 1
ATOM 928 N N . ARG A 1 125 ? 5.080 11.800 -2.956 1.00 91.00 125 ARG A N 1
ATOM 929 C CA . ARG A 1 125 ? 5.236 10.346 -2.771 1.00 91.00 125 ARG A CA 1
ATOM 930 C C . ARG A 1 125 ? 4.475 9.519 -3.804 1.00 91.00 125 ARG A C 1
ATOM 932 O O . ARG A 1 125 ? 4.725 8.333 -3.965 1.00 91.00 125 ARG A O 1
ATOM 939 N N . PHE A 1 126 ? 3.569 10.142 -4.553 1.00 91.69 126 PHE A N 1
ATOM 940 C CA . PHE A 1 126 ? 2.917 9.508 -5.693 1.00 91.69 126 PHE A CA 1
ATOM 941 C C . PHE A 1 126 ? 3.764 9.708 -6.943 1.00 91.69 126 PHE A C 1
ATOM 943 O O . PHE A 1 126 ? 3.344 10.343 -7.900 1.00 91.69 126 PHE A O 1
ATOM 950 N N . LEU A 1 127 ? 4.981 9.182 -6.940 1.00 92.12 127 LEU A N 1
ATOM 951 C CA . LEU A 1 127 ? 5.717 8.907 -8.174 1.00 92.12 127 LEU A CA 1
ATOM 952 C C . LEU A 1 127 ? 5.288 7.526 -8.686 1.00 92.12 127 LEU A C 1
ATOM 954 O O . LEU A 1 127 ? 4.565 6.819 -7.987 1.00 92.12 127 LEU A O 1
ATOM 958 N N . VAL A 1 128 ? 5.681 7.125 -9.898 1.00 92.75 128 VAL A N 1
ATOM 959 C CA . VAL A 1 128 ? 5.408 5.760 -10.395 1.00 92.75 128 VAL A CA 1
ATOM 960 C C . VAL A 1 128 ? 6.351 4.791 -9.675 1.00 92.75 128 VAL A C 1
ATOM 962 O O . VAL A 1 128 ? 7.327 4.306 -10.236 1.00 92.75 128 VAL A O 1
ATOM 965 N N . ARG A 1 129 ? 6.063 4.580 -8.390 1.00 93.19 129 ARG A N 1
ATOM 966 C CA . ARG A 1 129 ? 6.840 3.825 -7.410 1.00 93.19 129 ARG A CA 1
ATOM 967 C C . ARG A 1 129 ? 5.911 2.921 -6.596 1.00 93.19 129 ARG A C 1
ATOM 969 O O . ARG A 1 129 ? 4.724 3.240 -6.436 1.00 93.19 129 ARG A O 1
ATOM 976 N N . PRO A 1 130 ? 6.441 1.834 -6.025 1.00 94.88 130 PRO A N 1
ATOM 977 C CA . PRO A 1 130 ? 5.655 0.912 -5.212 1.00 94.88 130 PRO A CA 1
ATOM 978 C C . PRO A 1 130 ? 5.126 1.535 -3.910 1.00 94.88 130 PRO A C 1
ATOM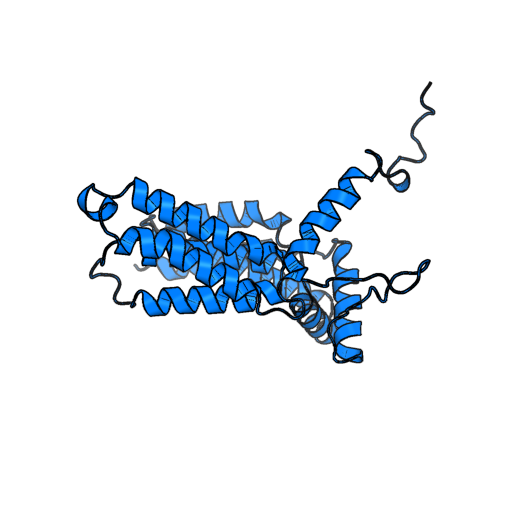 980 O O . PRO A 1 130 ? 4.124 1.057 -3.373 1.00 94.88 130 PRO A O 1
ATOM 983 N N . GLU A 1 131 ? 5.690 2.665 -3.461 1.00 94.50 131 GLU A N 1
ATOM 984 C CA . GLU A 1 131 ? 5.196 3.455 -2.320 1.00 94.50 131 GLU A CA 1
ATOM 985 C C . GLU A 1 131 ? 3.705 3.832 -2.447 1.00 94.50 131 GLU A C 1
ATOM 987 O O . GLU A 1 131 ? 3.001 3.908 -1.437 1.00 94.50 131 GLU A O 1
ATOM 992 N N . ILE A 1 132 ? 3.168 3.969 -3.670 1.00 95.00 132 ILE A N 1
ATOM 993 C CA . ILE A 1 132 ? 1.722 4.153 -3.884 1.00 95.00 132 ILE A CA 1
ATOM 994 C C . ILE A 1 132 ? 0.939 3.051 -3.155 1.00 95.00 132 ILE A C 1
ATOM 996 O O . ILE A 1 132 ? -0.007 3.344 -2.424 1.00 95.00 132 ILE A O 1
ATOM 1000 N N . VAL A 1 133 ? 1.350 1.788 -3.297 1.00 96.62 133 VAL A N 1
ATOM 1001 C CA . VAL A 1 133 ? 0.676 0.648 -2.660 1.00 96.62 133 VAL A CA 1
ATOM 1002 C C . VAL A 1 133 ? 0.795 0.722 -1.139 1.00 96.62 133 VAL A C 1
ATOM 1004 O O . VAL A 1 133 ? -0.196 0.457 -0.455 1.00 96.62 133 VAL A O 1
ATOM 1007 N N . THR A 1 134 ? 1.940 1.168 -0.606 1.00 97.00 134 THR A N 1
ATOM 1008 C CA . THR A 1 134 ? 2.098 1.432 0.835 1.00 97.00 134 THR A CA 1
ATOM 1009 C C . THR A 1 134 ? 1.066 2.422 1.346 1.00 97.00 134 THR A C 1
ATOM 1011 O O . THR A 1 134 ? 0.399 2.150 2.344 1.00 97.00 134 THR A O 1
ATOM 1014 N N . LEU A 1 135 ? 0.896 3.560 0.674 1.00 96.25 135 LEU A N 1
ATOM 1015 C CA . LEU A 1 135 ? -0.002 4.612 1.151 1.00 96.25 135 LEU A CA 1
ATOM 1016 C C . LEU A 1 135 ? -1.451 4.114 1.238 1.00 96.25 135 LEU A C 1
ATOM 1018 O O . LEU A 1 135 ? -2.136 4.350 2.238 1.00 96.25 135 LEU A O 1
ATOM 1022 N N . PHE A 1 136 ? -1.906 3.349 0.243 1.00 97.25 136 PHE A N 1
ATOM 1023 C CA . PHE A 1 136 ? -3.201 2.669 0.307 1.00 97.25 136 PHE A CA 1
ATOM 1024 C C . PHE A 1 136 ? -3.250 1.618 1.418 1.00 97.25 136 PHE A C 1
ATOM 1026 O O . PHE A 1 136 ? -4.208 1.592 2.199 1.00 97.25 136 PHE A O 1
ATOM 1033 N N . GLY A 1 137 ? -2.221 0.773 1.500 1.00 97.44 137 GLY A N 1
ATOM 1034 C CA . GLY A 1 137 ? -2.088 -0.290 2.489 1.00 97.44 137 GLY A CA 1
ATOM 1035 C C . GLY A 1 137 ? -2.225 0.230 3.914 1.00 97.44 137 GLY A C 1
ATOM 1036 O O . GLY A 1 137 ? -3.047 -0.282 4.670 1.00 97.44 137 GLY A O 1
ATOM 1037 N N . VAL A 1 138 ? -1.521 1.311 4.257 1.00 97.50 138 VAL A N 1
ATOM 1038 C CA . VAL A 1 138 ? -1.572 1.951 5.580 1.00 97.50 138 VAL A CA 1
ATOM 1039 C C . VAL A 1 138 ? -2.976 2.458 5.907 1.00 97.50 138 VAL A C 1
ATOM 1041 O O . VAL A 1 138 ? -3.501 2.163 6.982 1.00 97.50 138 VAL A O 1
ATOM 1044 N N . VAL A 1 139 ? -3.628 3.186 4.994 1.00 96.12 139 VAL A N 1
ATOM 1045 C CA . VAL A 1 139 ? -4.963 3.749 5.264 1.00 96.12 139 VAL A CA 1
ATOM 1046 C C . VAL A 1 139 ? -6.006 2.643 5.439 1.00 96.12 139 VAL A C 1
ATOM 1048 O O . VAL A 1 139 ? -6.837 2.708 6.353 1.00 96.12 139 VAL A O 1
ATOM 1051 N N . VAL A 1 140 ? -5.965 1.603 4.598 1.00 96.31 140 VAL A N 1
ATOM 1052 C CA . VAL A 1 140 ? -6.872 0.454 4.726 1.00 96.31 140 VAL A CA 1
ATOM 1053 C C . VAL A 1 140 ? -6.571 -0.329 6.004 1.00 96.31 140 VAL A C 1
ATOM 1055 O O . VAL A 1 140 ? -7.511 -0.664 6.728 1.00 96.31 140 VAL A O 1
ATOM 1058 N N . LEU A 1 141 ? -5.297 -0.577 6.317 1.00 97.81 141 LEU A N 1
ATOM 1059 C CA . LEU A 1 141 ? -4.856 -1.268 7.529 1.00 97.81 141 LEU A CA 1
ATOM 1060 C C . LEU A 1 141 ? -5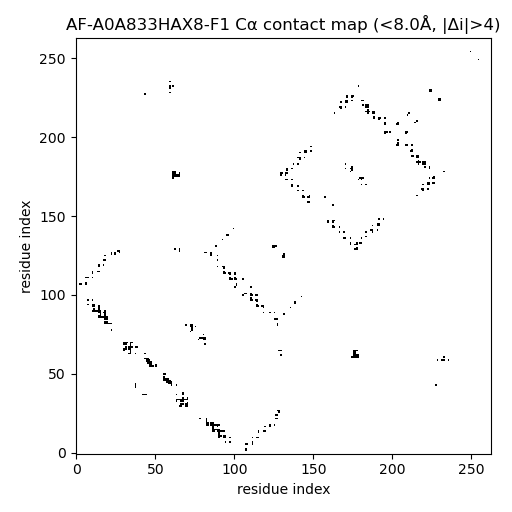.414 -0.582 8.777 1.00 97.81 141 LEU A C 1
ATOM 1062 O O . LEU A 1 141 ? -6.144 -1.210 9.543 1.00 97.81 141 LEU A O 1
ATOM 1066 N N . LEU A 1 142 ? -5.128 0.709 8.953 1.00 95.19 142 LEU A N 1
ATOM 1067 C CA . LEU A 1 142 ? -5.551 1.469 10.129 1.00 95.19 142 LEU A CA 1
ATOM 1068 C C . LEU A 1 142 ? -7.077 1.521 10.243 1.00 95.19 142 LEU A C 1
ATOM 1070 O O . LEU A 1 142 ? -7.627 1.214 11.300 1.00 95.19 142 LEU A O 1
ATOM 1074 N N . GLY A 1 143 ? -7.781 1.797 9.139 1.00 92.75 143 GLY A N 1
ATOM 1075 C CA . GLY A 1 143 ? -9.244 1.841 9.134 1.00 92.75 143 GLY A CA 1
ATOM 1076 C C . GLY A 1 143 ? -9.904 0.490 9.440 1.00 92.75 143 GLY A C 1
ATOM 1077 O O . GLY A 1 143 ? -11.024 0.448 9.953 1.00 92.75 143 GLY A O 1
ATOM 1078 N N . ARG A 1 144 ? -9.244 -0.635 9.139 1.00 92.81 144 ARG A N 1
ATOM 1079 C CA . ARG A 1 144 ? -9.728 -1.985 9.477 1.00 92.81 144 ARG A CA 1
ATOM 1080 C C . ARG A 1 144 ? -9.362 -2.387 10.902 1.00 92.81 144 ARG A C 1
ATOM 1082 O O . ARG A 1 144 ? -10.216 -2.943 11.590 1.00 92.81 144 ARG A O 1
ATOM 1089 N N . VAL A 1 145 ? -8.153 -2.072 11.363 1.00 94.06 145 VAL A N 1
ATOM 1090 C CA . VAL A 1 145 ? -7.729 -2.289 12.755 1.00 94.06 145 VAL A CA 1
ATOM 1091 C C . VAL A 1 145 ? -8.632 -1.513 13.710 1.00 94.06 145 VAL A C 1
ATOM 1093 O O . VAL A 1 145 ? -9.123 -2.086 14.680 1.00 94.06 145 VAL A O 1
ATOM 1096 N N . GLU A 1 146 ? -8.955 -0.259 13.391 1.00 89.69 146 GLU A N 1
ATOM 1097 C CA . GLU A 1 146 ? -9.882 0.557 14.177 1.00 89.69 146 GLU A CA 1
ATOM 1098 C C . GLU A 1 146 ? -11.265 -0.106 14.305 1.00 89.69 146 GLU A C 1
ATOM 1100 O O . GLU A 1 146 ? -11.836 -0.161 15.395 1.00 89.69 146 GLU A O 1
ATOM 1105 N N . ARG A 1 147 ? -11.795 -0.687 13.219 1.00 86.50 147 ARG A N 1
ATOM 1106 C CA . ARG A 1 147 ? -13.068 -1.433 13.257 1.00 86.50 147 ARG A CA 1
ATOM 1107 C C . ARG A 1 147 ? -13.000 -2.677 14.133 1.00 86.50 147 ARG A C 1
ATOM 1109 O O . ARG A 1 147 ? -13.981 -3.004 14.794 1.00 86.50 147 ARG A O 1
ATOM 1116 N N . ILE A 1 148 ? -11.874 -3.388 14.122 1.00 88.38 148 ILE A N 1
ATOM 1117 C CA . ILE A 1 148 ? -11.674 -4.570 14.970 1.00 88.38 148 ILE A CA 1
ATOM 1118 C C . ILE A 1 148 ? -11.598 -4.151 16.443 1.00 88.38 148 ILE A C 1
ATOM 1120 O O . ILE A 1 148 ? -12.201 -4.815 17.290 1.00 88.38 148 ILE A O 1
ATOM 1124 N N . ALA A 1 149 ? -10.895 -3.051 16.730 1.00 84.06 149 ALA A N 1
ATOM 1125 C CA . ALA A 1 149 ? -10.656 -2.534 18.073 1.00 84.06 149 ALA A CA 1
ATOM 1126 C C . ALA A 1 149 ? -11.920 -1.975 18.743 1.00 84.06 149 ALA A C 1
ATOM 1128 O O . ALA A 1 149 ? -12.098 -2.139 19.951 1.00 84.06 149 ALA A O 1
ATOM 1129 N N . ARG A 1 150 ? -12.816 -1.334 17.979 1.00 77.19 150 ARG A N 1
ATOM 1130 C CA . ARG A 1 150 ? -14.043 -0.749 18.535 1.00 77.19 150 ARG A CA 1
ATOM 1131 C C . ARG A 1 150 ? -14.958 -1.834 19.142 1.00 77.19 150 ARG A C 1
ATOM 1133 O O . ARG A 1 150 ? -15.072 -2.938 18.588 1.00 77.19 150 ARG A O 1
ATOM 1140 N N . PRO A 1 151 ? -15.618 -1.559 20.287 1.00 65.06 151 PRO A N 1
ATOM 1141 C CA . PRO A 1 151 ? -16.713 -2.388 20.792 1.00 65.06 151 PRO A CA 1
ATOM 1142 C C . PRO A 1 151 ? -17.784 -2.574 19.710 1.00 65.06 151 PRO A C 1
ATOM 1144 O O . PRO A 1 151 ? -17.902 -1.729 18.825 1.00 65.06 151 PRO A O 1
ATOM 1147 N N . ARG A 1 152 ? -18.549 -3.677 19.755 1.00 61.47 152 ARG A N 1
ATOM 1148 C CA . ARG A 1 152 ? -19.655 -3.912 18.811 1.00 61.47 152 ARG A CA 1
ATOM 1149 C C . ARG A 1 152 ? -20.645 -2.748 18.897 1.00 61.47 152 ARG A C 1
ATOM 1151 O O . ARG A 1 152 ? -21.450 -2.693 19.815 1.00 61.47 152 ARG A O 1
ATOM 1158 N N . ASP A 1 153 ? -20.553 -1.838 17.944 1.00 54.38 153 ASP A N 1
ATOM 1159 C CA . ASP A 1 153 ? -21.535 -0.796 17.700 1.00 54.38 153 ASP A CA 1
ATOM 1160 C C . ASP A 1 153 ? -22.533 -1.371 16.685 1.00 54.38 153 ASP A C 1
ATOM 1162 O O . ASP A 1 153 ? -22.124 -1.835 15.615 1.00 54.38 153 ASP A O 1
ATOM 1166 N N . GLU A 1 154 ? -23.828 -1.405 17.019 1.00 52.12 154 GLU A N 1
ATOM 1167 C CA . GLU A 1 154 ? -24.885 -2.035 16.200 1.00 52.12 154 GLU A CA 1
ATOM 1168 C C . GLU A 1 154 ? -24.944 -1.480 14.769 1.00 52.12 154 GLU A C 1
ATOM 1170 O O . GLU A 1 154 ? -25.425 -2.135 13.838 1.00 52.12 154 GLU A O 1
ATOM 1175 N N . ARG A 1 155 ? -24.382 -0.284 14.569 1.00 55.09 155 ARG A N 1
ATOM 1176 C CA . ARG A 1 155 ? -24.258 0.377 13.272 1.00 55.09 155 ARG A CA 1
ATOM 1177 C C . ARG A 1 155 ? -23.357 -0.370 12.279 1.00 55.09 155 ARG A C 1
ATOM 1179 O O . ARG A 1 155 ? -23.514 -0.192 11.071 1.00 55.09 155 ARG A O 1
ATOM 1186 N N . TRP A 1 156 ? -22.436 -1.214 12.750 1.00 57.06 156 TRP A N 1
ATOM 1187 C CA . TRP A 1 156 ? -21.456 -1.913 11.915 1.00 57.06 156 TRP A CA 1
ATOM 1188 C C . TRP A 1 156 ? -21.631 -3.432 12.016 1.00 57.06 156 TRP A C 1
ATOM 1190 O O . TRP A 1 156 ? -21.059 -4.098 12.872 1.00 57.06 156 TRP A O 1
ATOM 1200 N N . LYS A 1 157 ? -22.406 -3.997 11.083 1.00 63.19 157 LYS A N 1
ATOM 1201 C CA . LYS A 1 157 ? -22.768 -5.429 11.046 1.00 63.19 157 LYS A CA 1
ATOM 1202 C C . LYS A 1 157 ? -21.642 -6.375 10.589 1.00 63.19 157 LYS A C 1
ATOM 1204 O O . LYS A 1 157 ? -21.862 -7.579 10.495 1.00 63.19 157 LYS A O 1
ATOM 1209 N N . GLU A 1 158 ? -20.459 -5.864 10.243 1.00 72.56 158 GLU A N 1
ATOM 1210 C CA . GLU A 1 158 ? -19.379 -6.686 9.681 1.00 72.56 158 GLU A CA 1
ATOM 1211 C C . GLU A 1 158 ? -18.681 -7.525 10.774 1.00 72.56 158 GLU A C 1
ATOM 1213 O O . GLU A 1 158 ? -18.186 -6.961 11.753 1.00 72.56 158 GLU A O 1
ATOM 1218 N N . PRO A 1 159 ? -18.578 -8.862 10.629 1.00 79.12 159 PRO A N 1
ATOM 1219 C CA . PRO A 1 159 ? -17.875 -9.694 11.602 1.00 79.12 159 PRO A CA 1
ATOM 1220 C C . PRO A 1 159 ? -16.384 -9.341 11.705 1.00 79.12 159 PRO A C 1
ATOM 1222 O O . PRO A 1 159 ? -15.701 -9.196 10.689 1.00 79.12 159 PRO A O 1
ATOM 1225 N N . ARG A 1 160 ? -15.836 -9.304 12.931 1.00 81.75 160 ARG A N 1
ATOM 1226 C CA . ARG A 1 160 ? -14.397 -9.063 13.179 1.00 81.75 160 ARG A CA 1
ATOM 1227 C C . ARG A 1 160 ? -13.494 -10.021 12.401 1.00 81.75 160 ARG A C 1
ATOM 1229 O O . ARG A 1 160 ? -12.481 -9.588 11.865 1.00 81.75 160 ARG A O 1
ATOM 1236 N N . ALA A 1 161 ? -13.897 -11.288 12.282 1.00 84.56 161 ALA A N 1
ATOM 1237 C CA . ALA A 1 161 ? -13.169 -12.290 11.508 1.00 84.56 161 ALA A CA 1
ATOM 1238 C C . ALA A 1 161 ? -12.992 -11.871 10.039 1.00 84.56 161 ALA A C 1
ATOM 1240 O O . ALA A 1 161 ? -11.898 -11.987 9.498 1.00 84.56 161 ALA A O 1
ATOM 1241 N N . ARG A 1 162 ? -14.030 -11.299 9.410 1.00 88.19 162 ARG A N 1
ATOM 1242 C CA . ARG A 1 162 ? -13.954 -10.811 8.025 1.00 88.19 162 ARG A CA 1
ATOM 1243 C C . ARG A 1 162 ? -12.956 -9.662 7.886 1.00 88.19 162 ARG A C 1
ATOM 1245 O O . ARG A 1 162 ? -12.173 -9.652 6.940 1.00 88.19 162 ARG A O 1
ATOM 1252 N N . SER A 1 163 ? -12.945 -8.728 8.838 1.00 87.38 163 SER A N 1
ATOM 1253 C CA . SER A 1 163 ? -11.953 -7.643 8.851 1.00 87.38 163 SER A CA 1
ATOM 1254 C C . SER A 1 163 ? -10.532 -8.173 9.064 1.00 87.38 163 SER A C 1
ATOM 1256 O O . SER A 1 163 ? -9.626 -7.728 8.369 1.00 87.38 163 SER A O 1
ATOM 1258 N N . GLY A 1 164 ? -10.342 -9.154 9.953 1.00 92.31 164 GLY A N 1
ATOM 1259 C CA . GLY A 1 164 ? -9.046 -9.806 10.168 1.00 92.31 164 GLY A CA 1
ATOM 1260 C C . GLY A 1 164 ? -8.521 -10.495 8.907 1.00 92.31 164 GLY A C 1
ATOM 1261 O O . GLY A 1 164 ? -7.403 -10.225 8.485 1.00 92.31 164 GLY A O 1
ATOM 1262 N N . TRP A 1 165 ? -9.352 -11.294 8.233 1.00 94.81 165 TRP A N 1
ATOM 1263 C CA . TRP A 1 165 ? -8.970 -11.936 6.970 1.00 94.81 165 TRP A CA 1
ATOM 1264 C C . TRP A 1 165 ? -8.733 -10.939 5.834 1.00 94.81 165 TRP A C 1
ATOM 1266 O O . TRP A 1 165 ? -7.845 -11.148 5.015 1.00 94.81 165 TRP A O 1
ATOM 1276 N N . THR A 1 166 ? -9.464 -9.819 5.812 1.00 95.00 166 THR A N 1
ATOM 1277 C CA . THR A 1 166 ? -9.192 -8.722 4.868 1.00 95.00 166 THR A CA 1
ATOM 1278 C C . THR A 1 166 ? -7.806 -8.122 5.101 1.00 95.00 166 THR A C 1
ATOM 1280 O O . THR A 1 166 ? -7.121 -7.807 4.137 1.00 95.00 166 THR A O 1
ATOM 1283 N N . LEU A 1 167 ? -7.376 -7.976 6.359 1.00 97.31 167 LEU A N 1
ATOM 1284 C CA . LEU A 1 167 ? -6.033 -7.491 6.688 1.00 97.31 167 LEU A CA 1
ATOM 1285 C C . LEU A 1 167 ? -4.945 -8.488 6.291 1.00 97.31 167 LEU A C 1
ATOM 1287 O O . LEU A 1 167 ? -3.925 -8.074 5.756 1.00 97.31 167 LEU A O 1
ATOM 1291 N N . VAL A 1 168 ? -5.173 -9.787 6.502 1.00 98.06 168 VAL A N 1
ATOM 1292 C CA . VAL A 1 168 ? -4.251 -10.830 6.032 1.00 98.06 168 VAL A CA 1
ATOM 1293 C C . VAL A 1 168 ? -4.113 -10.762 4.514 1.00 98.06 168 VAL A C 1
ATOM 1295 O O . VAL A 1 168 ? -3.002 -10.638 4.017 1.00 98.06 168 VAL A O 1
ATOM 1298 N N . ALA A 1 169 ? -5.230 -10.758 3.780 1.00 98.00 169 ALA A N 1
ATOM 1299 C CA . ALA A 1 169 ? -5.213 -10.651 2.323 1.00 98.00 169 ALA A CA 1
ATOM 1300 C C . ALA A 1 169 ? -4.532 -9.358 1.846 1.00 98.00 169 ALA A C 1
ATOM 1302 O O . ALA A 1 169 ? -3.748 -9.390 0.903 1.00 98.00 169 ALA A O 1
ATOM 1303 N N . LEU A 1 170 ? -4.784 -8.234 2.526 1.00 98.06 170 LEU A N 1
ATOM 1304 C CA . LEU A 1 170 ? -4.123 -6.964 2.245 1.00 98.06 170 LEU A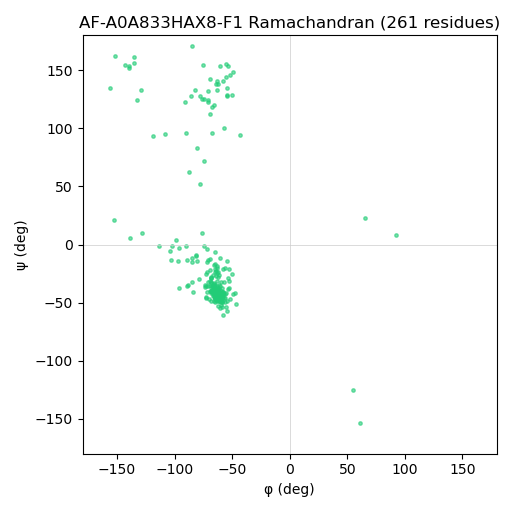 CA 1
ATOM 1305 C C . LEU A 1 170 ? -2.605 -7.078 2.391 1.00 98.06 170 LEU A C 1
ATOM 1307 O O . LEU A 1 170 ? -1.901 -6.657 1.486 1.00 98.06 170 LEU A O 1
ATOM 1311 N N . VAL A 1 171 ? -2.104 -7.639 3.497 1.00 98.50 171 VAL A N 1
ATOM 1312 C CA . VAL A 1 171 ? -0.658 -7.777 3.742 1.00 98.50 171 VAL A CA 1
ATOM 1313 C C . VAL A 1 171 ? -0.017 -8.750 2.756 1.00 98.50 171 VAL A C 1
ATOM 1315 O O . VAL A 1 171 ? 1.042 -8.436 2.223 1.00 98.50 171 VAL A O 1
ATOM 1318 N N . VAL A 1 172 ? -0.682 -9.871 2.452 1.00 98.31 172 VAL A N 1
ATOM 1319 C CA . VAL A 1 172 ? -0.220 -10.833 1.437 1.00 98.31 172 VAL A CA 1
ATOM 1320 C C . VAL A 1 172 ? -0.107 -10.177 0.067 1.00 98.31 172 VAL A C 1
ATOM 1322 O O . VAL A 1 172 ? 0.856 -10.430 -0.635 1.00 98.31 172 VAL A O 1
ATOM 1325 N N . VAL A 1 173 ? -1.059 -9.333 -0.335 1.00 98.06 173 VAL A N 1
ATOM 1326 C CA . VAL A 1 173 ? -0.965 -8.621 -1.619 1.00 98.06 173 VAL A CA 1
ATOM 1327 C C . VAL A 1 173 ? 0.094 -7.522 -1.550 1.00 98.06 173 VAL A C 1
ATOM 1329 O O . VAL A 1 173 ? 0.920 -7.409 -2.447 1.00 98.06 173 VAL A O 1
ATOM 1332 N N . TRP A 1 174 ? 0.096 -6.726 -0.482 1.00 98.25 174 TRP A N 1
ATOM 1333 C CA . TRP A 1 174 ? 0.988 -5.580 -0.317 1.00 98.25 174 TRP A CA 1
ATOM 1334 C C . TRP A 1 174 ? 2.462 -5.997 -0.339 1.00 98.25 174 TRP A C 1
ATOM 1336 O O . TRP A 1 174 ? 3.238 -5.380 -1.064 1.00 98.25 174 TRP A O 1
ATOM 1346 N N . VAL A 1 175 ? 2.839 -7.082 0.346 1.00 98.00 175 VAL A N 1
ATOM 1347 C CA . VAL A 1 175 ? 4.238 -7.544 0.400 1.00 98.00 175 VAL A CA 1
ATOM 1348 C C . VAL A 1 175 ? 4.803 -7.967 -0.964 1.00 98.00 175 VAL A C 1
ATOM 1350 O O . VAL A 1 175 ? 6.015 -7.990 -1.138 1.00 98.00 175 VAL A O 1
ATOM 1353 N N . GLN A 1 176 ? 3.946 -8.241 -1.954 1.00 97.94 176 GLN A N 1
ATOM 1354 C CA . GLN A 1 176 ? 4.378 -8.539 -3.327 1.00 97.94 176 GLN A CA 1
ATOM 1355 C C . GLN A 1 176 ? 4.735 -7.280 -4.117 1.00 97.94 176 GLN A C 1
ATOM 1357 O O . GLN A 1 176 ? 5.545 -7.336 -5.039 1.00 97.94 176 GLN A O 1
ATOM 1362 N N . PHE A 1 177 ? 4.082 -6.163 -3.791 1.00 97.88 177 PHE A N 1
ATOM 1363 C CA . PHE A 1 177 ? 4.300 -4.879 -4.447 1.00 97.88 177 PHE A CA 1
ATOM 1364 C C . PHE A 1 177 ? 5.402 -4.072 -3.773 1.00 97.88 177 PHE A C 1
ATOM 1366 O O . PHE A 1 177 ? 6.099 -3.341 -4.467 1.00 97.88 177 PHE A O 1
ATOM 1373 N N . HIS A 1 178 ? 5.516 -4.145 -2.443 1.00 96.62 178 HIS A N 1
ATOM 1374 C CA . HIS A 1 178 ? 6.462 -3.324 -1.702 1.00 96.62 178 HIS A CA 1
ATOM 1375 C C . HIS A 1 178 ? 6.859 -3.938 -0.355 1.00 96.62 178 HIS A C 1
ATOM 1377 O O . HIS A 1 178 ? 6.010 -4.326 0.455 1.00 96.62 178 HIS A O 1
ATOM 1383 N N . GLY A 1 179 ? 8.160 -3.922 -0.071 1.00 94.75 179 GLY A N 1
ATOM 1384 C CA . GLY A 1 179 ? 8.748 -4.434 1.171 1.00 94.75 179 GLY A CA 1
ATOM 1385 C C . GLY A 1 179 ? 8.297 -3.687 2.431 1.00 94.75 179 GLY A C 1
ATOM 1386 O O . GLY A 1 179 ? 8.231 -4.278 3.507 1.00 94.75 179 GLY A O 1
ATOM 1387 N N . GLU A 1 180 ? 7.875 -2.424 2.319 1.00 95.19 180 GLU A N 1
ATOM 1388 C CA . GLU A 1 180 ? 7.336 -1.655 3.453 1.00 95.19 180 GLU A CA 1
ATOM 1389 C C . GLU A 1 180 ? 6.021 -2.208 4.023 1.00 95.19 180 GLU A C 1
ATOM 1391 O O . GLU A 1 180 ? 5.583 -1.766 5.088 1.00 95.19 180 GLU A O 1
ATOM 1396 N N . ALA A 1 181 ? 5.415 -3.225 3.400 1.00 97.50 181 ALA A N 1
ATOM 1397 C CA . ALA A 1 181 ? 4.380 -4.032 4.046 1.00 97.50 181 ALA A CA 1
ATOM 1398 C C . ALA A 1 181 ? 4.820 -4.537 5.437 1.00 97.50 181 ALA A C 1
ATOM 1400 O O . ALA A 1 181 ? 3.979 -4.733 6.317 1.00 97.50 181 ALA A O 1
ATOM 1401 N N . MET A 1 182 ? 6.135 -4.660 5.676 1.00 96.31 182 MET A N 1
ATOM 1402 C CA . MET A 1 182 ? 6.746 -4.929 6.983 1.00 96.31 182 MET A CA 1
ATOM 1403 C C . MET A 1 182 ? 6.310 -3.973 8.106 1.00 96.31 182 MET A C 1
ATOM 1405 O O . MET A 1 182 ? 6.396 -4.335 9.279 1.00 96.31 182 MET A O 1
ATOM 1409 N N . LEU A 1 183 ? 5.802 -2.780 7.786 1.00 96.44 183 LEU A N 1
ATOM 1410 C CA . LEU A 1 183 ? 5.244 -1.848 8.768 1.00 96.44 183 LEU A CA 1
ATOM 1411 C C . LEU A 1 183 ? 3.896 -2.323 9.336 1.00 96.44 183 LEU A C 1
ATOM 1413 O O . LEU A 1 183 ? 3.520 -1.929 10.443 1.00 96.44 183 LEU A O 1
ATOM 1417 N N . ALA A 1 184 ? 3.156 -3.170 8.614 1.00 98.19 184 ALA A N 1
ATOM 1418 C CA . ALA A 1 184 ? 1.778 -3.512 8.953 1.00 98.19 184 ALA A CA 1
ATOM 1419 C C . ALA A 1 184 ? 1.604 -4.163 10.342 1.00 98.19 184 ALA A C 1
ATOM 1421 O O . ALA A 1 184 ? 0.715 -3.723 11.079 1.00 98.19 184 ALA A O 1
ATOM 1422 N N . PRO A 1 185 ? 2.434 -5.141 10.767 1.00 98.19 185 PRO A N 1
ATOM 1423 C CA . PRO A 1 185 ? 2.351 -5.700 12.116 1.00 98.19 185 PRO A CA 1
ATOM 1424 C C . PRO A 1 185 ? 2.586 -4.647 13.203 1.00 98.19 185 PRO A C 1
ATOM 1426 O O . PRO A 1 185 ? 1.826 -4.586 14.168 1.00 98.19 185 PRO A O 1
ATOM 1429 N N . GLY A 1 186 ? 3.591 -3.781 13.031 1.00 98.00 186 GLY A N 1
ATOM 1430 C CA . GLY A 1 186 ? 3.923 -2.733 13.999 1.00 98.00 186 GLY A CA 1
ATOM 1431 C C . GLY A 1 186 ? 2.813 -1.689 14.128 1.00 98.00 186 GLY A C 1
ATOM 1432 O O . GLY A 1 186 ? 2.383 -1.371 15.236 1.00 98.00 186 GLY A O 1
ATOM 1433 N N . LEU A 1 187 ? 2.274 -1.219 13.001 1.00 98.06 187 LEU A N 1
ATOM 1434 C CA . LEU A 1 187 ? 1.152 -0.277 12.983 1.00 98.06 187 LEU A CA 1
ATOM 1435 C C . LEU A 1 187 ? -0.116 -0.879 13.603 1.00 98.06 187 LEU A C 1
ATOM 1437 O O . LEU A 1 187 ? -0.800 -0.206 14.379 1.00 98.06 187 LEU A O 1
ATOM 1441 N N . ALA A 1 188 ? -0.420 -2.148 13.308 1.00 98.19 188 ALA A N 1
ATOM 1442 C CA . ALA A 1 188 ? -1.539 -2.853 13.926 1.00 98.19 188 ALA A CA 1
ATOM 1443 C C . ALA A 1 188 ? -1.338 -3.002 15.441 1.00 98.19 188 ALA A C 1
ATOM 1445 O O . ALA A 1 188 ? -2.261 -2.718 16.204 1.00 98.19 188 ALA A O 1
ATOM 1446 N N . PHE A 1 189 ? -0.134 -3.387 15.877 1.00 98.19 189 PHE A N 1
ATOM 1447 C CA . PHE A 1 189 ? 0.212 -3.528 17.290 1.00 98.19 189 PHE A CA 1
ATOM 1448 C C . PHE A 1 189 ? 0.035 -2.212 18.045 1.00 98.19 189 PHE A C 1
ATOM 1450 O O . PHE A 1 189 ? -0.713 -2.170 19.019 1.00 98.19 189 PHE A O 1
ATOM 1457 N N . LEU A 1 190 ? 0.652 -1.127 17.570 1.00 97.69 190 LEU A N 1
ATOM 1458 C CA . LEU A 1 190 ? 0.579 0.183 18.222 1.00 97.69 190 LEU A CA 1
ATOM 1459 C C . LEU A 1 190 ? -0.858 0.715 18.280 1.00 97.69 190 LEU A C 1
ATOM 1461 O O . LEU A 1 190 ? -1.286 1.225 19.315 1.00 97.69 190 LEU A O 1
ATOM 1465 N N . SER A 1 191 ? -1.628 0.537 17.204 1.00 95.31 191 SER A N 1
ATOM 1466 C CA . SER A 1 191 ? -3.033 0.962 17.152 1.00 95.31 191 SER A CA 1
ATOM 1467 C C . SER A 1 191 ? -3.905 0.190 18.149 1.00 95.31 191 SER A C 1
ATOM 1469 O O . SER A 1 191 ? -4.707 0.782 18.874 1.00 95.31 191 SER A O 1
ATOM 1471 N N . LEU A 1 192 ? -3.743 -1.136 18.219 1.00 95.31 192 LEU A N 1
ATOM 1472 C CA . LEU A 1 192 ? -4.490 -1.986 19.150 1.00 95.31 192 LEU A CA 1
ATOM 1473 C C . LEU A 1 192 ? -4.068 -1.753 20.600 1.00 95.31 192 LEU A C 1
ATOM 1475 O O . LEU A 1 192 ? -4.928 -1.705 21.479 1.00 95.31 192 LEU A O 1
ATOM 1479 N N . LEU A 1 193 ? -2.768 -1.583 20.849 1.00 95.75 193 LEU A N 1
ATOM 1480 C CA . LEU A 1 193 ? -2.226 -1.269 22.165 1.00 95.75 193 LEU A CA 1
ATOM 1481 C C . LEU A 1 193 ? -2.781 0.066 22.665 1.00 95.75 193 LEU A C 1
ATOM 1483 O O . LEU A 1 193 ? -3.308 0.123 23.773 1.00 95.75 193 LEU A O 1
ATOM 1487 N N . GLY A 1 194 ? -2.745 1.113 21.834 1.00 93.44 194 GLY A N 1
ATOM 1488 C CA . GLY A 1 194 ? -3.340 2.410 22.157 1.00 93.44 194 GLY A CA 1
ATOM 1489 C C . GLY A 1 194 ? -4.826 2.287 22.504 1.00 93.44 194 GLY A C 1
ATOM 1490 O O . GLY A 1 194 ? -5.264 2.783 23.542 1.00 93.44 194 GLY A O 1
ATOM 1491 N N . GLY A 1 195 ? -5.590 1.536 21.704 1.00 91.75 195 GLY A N 1
ATOM 1492 C CA . GLY A 1 195 ? -7.002 1.257 21.977 1.00 91.75 195 GLY A CA 1
ATOM 1493 C C . GLY A 1 195 ? -7.236 0.499 23.291 1.00 91.75 195 GLY A C 1
ATOM 1494 O O . GLY A 1 195 ? -8.120 0.863 24.068 1.00 91.75 195 GLY A O 1
ATOM 1495 N N . ALA A 1 196 ? -6.430 -0.522 23.587 1.00 91.75 196 ALA A N 1
ATOM 1496 C CA . ALA A 1 196 ? -6.523 -1.298 24.824 1.00 91.75 196 ALA A CA 1
ATOM 1497 C C . ALA A 1 196 ? -6.163 -0.459 26.064 1.00 91.75 196 ALA A C 1
ATOM 1499 O O . ALA A 1 196 ? -6.835 -0.548 27.094 1.00 91.75 196 ALA A O 1
ATOM 1500 N N . LEU A 1 197 ? -5.140 0.393 25.958 1.00 91.69 197 LEU A N 1
ATOM 1501 C CA . LEU A 1 197 ? -4.704 1.298 27.024 1.00 91.69 197 LEU A CA 1
ATOM 1502 C C . LEU A 1 197 ? -5.661 2.475 27.244 1.00 91.69 197 LEU A C 1
ATOM 1504 O O . LEU A 1 197 ? -5.728 2.989 28.360 1.00 91.69 197 LEU A O 1
ATOM 1508 N N . ALA A 1 198 ? -6.424 2.878 26.229 1.00 90.69 198 ALA A N 1
ATOM 1509 C CA . ALA A 1 198 ? -7.495 3.866 26.354 1.00 90.69 198 ALA A CA 1
ATOM 1510 C C . ALA A 1 198 ? -8.834 3.249 26.808 1.00 90.69 198 ALA A C 1
ATOM 1512 O O . ALA A 1 198 ? -9.763 3.970 27.167 1.00 90.69 198 ALA A O 1
ATOM 1513 N N . SER A 1 199 ? -8.951 1.917 26.812 1.00 88.38 199 SER A N 1
ATOM 1514 C CA . SER A 1 199 ? -10.201 1.230 27.143 1.00 88.38 199 SER A CA 1
ATOM 1515 C C . SER A 1 199 ? -10.511 1.228 28.653 1.00 88.38 199 SER A C 1
ATOM 1517 O O . SER A 1 199 ? -9.587 1.244 29.483 1.00 88.38 199 SER A O 1
ATOM 1519 N N . PRO A 1 200 ? -11.804 1.124 29.037 1.00 88.56 200 PRO A N 1
ATOM 1520 C CA . PRO A 1 200 ? -12.223 0.995 30.432 1.00 88.56 200 PRO A CA 1
ATOM 1521 C C . PRO A 1 200 ? -11.556 -0.191 31.155 1.00 88.56 200 PRO A C 1
ATOM 1523 O O . PRO A 1 200 ? -11.216 -1.191 30.508 1.00 88.56 200 PRO A O 1
ATOM 1526 N N . PRO A 1 201 ? -11.427 -0.156 32.498 1.00 89.94 201 PRO A N 1
ATOM 1527 C CA . PRO A 1 201 ? -10.743 -1.201 33.269 1.00 89.94 201 PRO A CA 1
ATOM 1528 C C . PRO A 1 201 ? -11.240 -2.628 32.990 1.00 89.94 201 PRO A C 1
ATOM 1530 O O . PRO A 1 201 ? -10.432 -3.552 32.905 1.00 89.94 201 PRO A O 1
ATOM 1533 N N . ALA A 1 202 ? -12.548 -2.813 32.783 1.00 86.38 202 ALA A N 1
ATOM 1534 C CA . ALA A 1 202 ? -13.138 -4.116 32.466 1.00 86.38 202 ALA A CA 1
ATOM 1535 C C . ALA A 1 202 ? -12.607 -4.703 31.143 1.00 86.38 202 ALA A C 1
ATOM 1537 O O . ALA A 1 202 ? -12.214 -5.867 31.089 1.00 86.38 202 ALA A O 1
ATOM 1538 N N . ALA A 1 203 ? -12.518 -3.887 30.089 1.00 83.12 203 ALA A N 1
ATOM 1539 C CA . ALA A 1 203 ? -11.980 -4.304 28.794 1.00 83.12 203 ALA A CA 1
ATOM 1540 C C . ALA A 1 203 ? -10.458 -4.530 28.842 1.00 83.12 203 ALA A C 1
ATOM 1542 O O . ALA A 1 203 ? -9.953 -5.436 28.179 1.00 83.12 203 ALA A O 1
ATOM 1543 N N . ARG A 1 204 ? -9.732 -3.769 29.672 1.00 86.44 204 ARG A N 1
ATOM 1544 C CA . ARG A 1 204 ? -8.280 -3.918 29.882 1.00 86.44 204 ARG A CA 1
ATOM 1545 C C . ARG A 1 204 ? -7.904 -5.210 30.608 1.00 86.44 204 ARG A C 1
ATOM 1547 O O . ARG A 1 204 ? -6.818 -5.737 30.393 1.00 86.44 204 ARG A O 1
ATOM 1554 N N . ARG A 1 205 ? -8.795 -5.734 31.454 1.00 86.88 205 ARG A N 1
ATOM 1555 C CA . ARG A 1 205 ? -8.620 -7.031 32.133 1.00 86.88 205 ARG A CA 1
ATOM 1556 C C . ARG A 1 205 ? -9.004 -8.228 31.254 1.00 86.88 205 ARG A C 1
ATOM 1558 O O . ARG A 1 205 ? -8.744 -9.367 31.629 1.00 86.88 205 ARG A O 1
ATOM 1565 N N . SER A 1 206 ? -9.614 -7.996 30.090 1.00 90.25 206 SER A N 1
ATOM 1566 C CA . SER A 1 206 ? -10.053 -9.071 29.201 1.00 90.25 206 SER A CA 1
ATOM 1567 C C . SER A 1 206 ? -8.878 -9.724 28.473 1.00 90.25 206 SER A C 1
ATOM 1569 O O . SER A 1 206 ? -8.138 -9.068 27.736 1.00 90.25 206 SER A O 1
ATOM 1571 N N . ARG A 1 207 ? -8.762 -11.053 28.599 1.00 91.62 207 ARG A N 1
ATOM 1572 C CA . ARG A 1 207 ? -7.811 -11.863 27.816 1.00 91.62 207 ARG A CA 1
ATOM 1573 C C . ARG A 1 207 ? -8.048 -11.740 26.311 1.00 91.62 207 ARG A C 1
ATOM 1575 O O . ARG A 1 207 ? -7.091 -11.782 25.552 1.00 91.62 207 ARG A O 1
ATOM 1582 N N . ALA A 1 208 ? -9.296 -11.550 25.878 1.00 89.69 208 ALA A N 1
ATOM 1583 C CA . ALA A 1 208 ? -9.618 -11.397 24.460 1.00 89.69 208 ALA A CA 1
ATOM 1584 C C . ALA A 1 208 ? -9.032 -10.103 23.871 1.00 89.69 208 ALA A C 1
ATOM 1586 O O . ALA A 1 208 ? -8.587 -10.104 22.727 1.00 89.69 208 ALA A O 1
ATOM 1587 N N . THR A 1 209 ? -8.984 -9.019 24.654 1.00 90.25 209 THR A N 1
ATOM 1588 C CA . THR A 1 209 ? -8.367 -7.751 24.233 1.00 90.25 209 THR A CA 1
ATOM 1589 C C . THR A 1 209 ? -6.882 -7.952 23.958 1.00 90.25 209 THR A C 1
ATOM 1591 O O . THR A 1 209 ? -6.418 -7.669 22.859 1.00 90.25 209 THR A O 1
ATOM 1594 N N . TRP A 1 210 ? -6.145 -8.515 24.916 1.00 93.94 210 TRP A N 1
ATOM 1595 C CA . TRP A 1 210 ? -4.710 -8.764 24.756 1.00 93.94 210 TRP A CA 1
ATOM 1596 C C . TRP A 1 210 ? -4.410 -9.855 23.724 1.00 93.94 210 TRP A C 1
ATOM 1598 O O . TRP A 1 210 ? -3.446 -9.738 22.972 1.00 93.94 210 TRP A O 1
ATOM 1608 N N . GLY A 1 211 ? -5.285 -10.855 23.601 1.00 93.81 211 GLY A N 1
ATOM 1609 C CA . GLY A 1 211 ? -5.238 -11.837 22.522 1.00 93.81 211 GLY A CA 1
ATOM 1610 C C . GLY A 1 211 ? -5.335 -11.194 21.137 1.00 93.81 211 GLY A C 1
ATOM 1611 O O . GLY A 1 211 ? -4.622 -11.609 20.233 1.00 93.81 211 GLY A O 1
ATOM 1612 N N . LEU A 1 212 ? -6.142 -10.140 20.965 1.00 92.62 212 LEU A N 1
ATOM 1613 C CA . LEU A 1 212 ? -6.170 -9.362 19.721 1.00 92.62 212 LEU A CA 1
ATOM 1614 C C . LEU A 1 212 ? -4.916 -8.493 19.554 1.00 92.62 212 LEU A C 1
ATOM 1616 O O . LEU A 1 212 ? -4.345 -8.491 18.466 1.00 92.62 212 LEU A O 1
ATOM 1620 N N . VAL A 1 213 ? -4.483 -7.793 20.614 1.00 95.62 213 VAL A N 1
ATOM 1621 C CA . VAL A 1 213 ? -3.301 -6.903 20.606 1.00 95.62 213 VAL A CA 1
ATOM 1622 C C . VAL A 1 213 ? -2.045 -7.636 20.149 1.00 95.62 213 VAL A C 1
ATOM 1624 O O . VAL A 1 213 ? -1.288 -7.076 19.369 1.00 95.62 213 VAL A O 1
ATOM 1627 N N . PHE A 1 214 ? -1.829 -8.875 20.592 1.00 97.44 214 PHE A N 1
ATOM 1628 C CA . PHE A 1 214 ? -0.654 -9.657 20.194 1.00 97.44 214 PHE A CA 1
ATOM 1629 C C . PHE A 1 214 ? -0.937 -10.612 19.028 1.00 97.44 214 PHE A C 1
ATOM 1631 O O . PHE A 1 214 ? -0.100 -10.773 18.143 1.00 97.44 214 PHE A O 1
ATOM 1638 N N . GLY A 1 215 ? -2.124 -11.221 18.988 1.00 96.94 215 GLY A N 1
ATOM 1639 C CA . GLY A 1 215 ? -2.457 -12.253 18.009 1.00 96.94 215 GLY A CA 1
ATOM 1640 C C . GLY A 1 215 ? -2.648 -11.722 16.592 1.00 96.94 215 GLY A C 1
ATOM 1641 O O . GLY A 1 215 ? -2.167 -12.348 15.650 1.00 96.94 215 GLY A O 1
ATOM 1642 N N . LEU A 1 216 ? -3.302 -10.565 16.410 1.00 96.44 216 LEU A N 1
ATOM 1643 C CA . LEU A 1 216 ? -3.485 -10.012 15.064 1.00 96.44 216 LEU A CA 1
ATOM 1644 C C . LEU A 1 216 ? -2.150 -9.548 14.455 1.00 96.44 216 LEU A C 1
ATOM 1646 O O . LEU A 1 216 ? -1.865 -9.968 13.338 1.00 96.44 216 LEU A O 1
ATOM 1650 N N . PRO A 1 217 ? -1.294 -8.766 15.143 1.00 98.3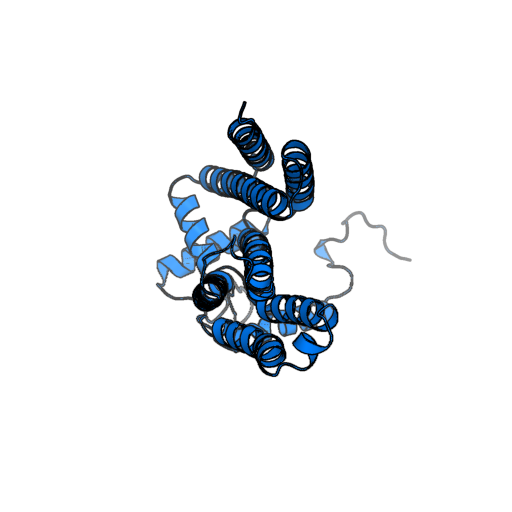1 217 PRO A N 1
ATOM 1651 C CA . PRO A 1 217 ? 0.028 -8.431 14.616 1.00 98.31 217 PRO A CA 1
ATOM 1652 C C . PRO A 1 217 ? 0.891 -9.652 14.307 1.00 98.31 217 PRO A C 1
ATOM 1654 O O . PRO A 1 217 ? 1.522 -9.676 13.257 1.00 98.31 217 PRO A O 1
ATOM 1657 N N . ALA A 1 218 ? 0.879 -10.684 15.159 1.00 98.25 218 ALA A N 1
ATOM 1658 C CA . ALA A 1 218 ? 1.600 -11.928 14.887 1.00 98.25 218 ALA A CA 1
ATOM 1659 C C . ALA A 1 218 ? 1.088 -12.622 13.612 1.00 98.25 218 ALA A C 1
ATOM 1661 O O . ALA A 1 218 ? 1.882 -13.066 12.785 1.00 98.25 218 ALA A O 1
ATOM 1662 N N . LEU A 1 219 ? -0.233 -12.653 13.407 1.00 97.94 219 LEU A N 1
ATOM 1663 C CA . LEU A 1 219 ? -0.839 -13.179 12.183 1.00 97.94 219 LEU A CA 1
ATOM 1664 C C . LEU A 1 219 ? -0.443 -12.360 10.944 1.00 97.94 219 LEU A C 1
ATOM 1666 O O . LEU A 1 219 ? -0.144 -12.937 9.901 1.00 97.94 219 LEU A O 1
ATOM 1670 N N . LEU A 1 220 ? -0.407 -11.028 11.045 1.00 98.44 220 LEU A N 1
ATOM 1671 C CA . LEU A 1 220 ? 0.051 -10.168 9.948 1.00 98.44 220 LEU A CA 1
ATOM 1672 C C . LEU A 1 220 ? 1.551 -10.338 9.679 1.00 98.44 220 LEU A C 1
ATOM 1674 O O . LEU A 1 220 ? 1.958 -10.321 8.524 1.00 98.44 220 LEU A O 1
ATOM 1678 N N . ALA A 1 221 ? 2.369 -10.554 10.711 1.00 98.06 221 ALA A N 1
ATOM 1679 C CA . ALA A 1 221 ? 3.790 -10.846 10.547 1.00 98.06 221 ALA A CA 1
ATOM 1680 C C . ALA A 1 221 ? 4.005 -12.183 9.821 1.00 98.06 221 ALA A C 1
ATOM 1682 O O . ALA A 1 221 ? 4.842 -12.267 8.929 1.00 98.06 221 ALA A O 1
ATOM 1683 N N . ALA A 1 222 ? 3.198 -13.203 10.131 1.00 98.06 222 ALA A N 1
ATOM 1684 C CA . ALA A 1 222 ? 3.203 -14.459 9.386 1.00 98.06 222 ALA A CA 1
ATOM 1685 C C . ALA A 1 222 ? 2.759 -14.265 7.924 1.00 98.06 222 ALA A C 1
ATOM 1687 O O . ALA A 1 222 ? 3.330 -14.876 7.025 1.00 98.06 222 ALA A O 1
ATOM 1688 N N . ALA A 1 223 ? 1.789 -13.380 7.668 1.00 98.00 223 ALA A N 1
ATOM 1689 C CA . ALA A 1 223 ? 1.336 -13.060 6.314 1.00 98.00 223 ALA A CA 1
ATOM 1690 C C . ALA A 1 223 ? 2.438 -12.434 5.438 1.00 98.00 223 ALA A C 1
ATOM 1692 O O . ALA A 1 223 ? 2.432 -12.646 4.228 1.00 98.00 223 ALA A O 1
ATOM 1693 N N . LEU A 1 224 ? 3.417 -11.732 6.027 1.00 97.75 224 LEU A N 1
ATOM 1694 C CA . LEU A 1 224 ? 4.574 -11.201 5.290 1.00 97.75 224 LEU A CA 1
ATOM 1695 C C . LEU A 1 224 ? 5.434 -12.298 4.659 1.00 97.75 224 LEU A C 1
ATOM 1697 O O . LEU A 1 224 ? 6.121 -12.030 3.681 1.00 97.75 224 LEU A O 1
ATOM 1701 N N . LEU A 1 225 ? 5.391 -13.530 5.177 1.00 97.38 225 LEU A N 1
ATOM 1702 C CA . LEU A 1 225 ? 6.135 -14.659 4.613 1.00 97.38 225 LEU A CA 1
ATOM 1703 C C . LEU A 1 225 ? 5.584 -15.110 3.253 1.00 97.38 225 LEU A C 1
ATOM 1705 O O . LEU A 1 225 ? 6.249 -15.874 2.558 1.00 97.38 225 LEU A O 1
ATOM 1709 N N . ALA A 1 226 ? 4.397 -14.637 2.858 1.00 97.19 226 ALA A N 1
ATOM 1710 C CA . ALA A 1 226 ? 3.769 -14.935 1.576 1.00 97.19 226 ALA A CA 1
ATOM 1711 C C . ALA A 1 226 ? 4.383 -14.123 0.419 1.00 97.19 226 ALA A C 1
ATOM 1713 O O . ALA A 1 226 ? 3.669 -13.482 -0.346 1.00 97.19 226 ALA A O 1
ATOM 1714 N N . ASN A 1 227 ? 5.709 -14.171 0.292 1.00 96.31 227 ASN A N 1
ATOM 1715 C CA . ASN A 1 227 ? 6.477 -13.556 -0.786 1.00 96.31 227 ASN A CA 1
ATOM 1716 C C . ASN A 1 227 ? 7.556 -14.529 -1.310 1.00 96.31 227 ASN A C 1
ATOM 1718 O O . ASN A 1 227 ? 7.919 -15.469 -0.596 1.00 96.31 227 ASN A O 1
ATOM 1722 N N . PRO A 1 228 ? 8.110 -14.329 -2.523 1.00 96.31 228 PRO A N 1
ATOM 1723 C CA . PRO A 1 228 ? 9.080 -15.257 -3.124 1.00 96.31 228 PRO A CA 1
ATOM 1724 C C . PRO A 1 228 ? 10.356 -15.501 -2.294 1.00 96.31 228 PRO A C 1
ATOM 1726 O O . PRO A 1 228 ? 11.038 -16.516 -2.474 1.00 96.31 228 PRO A O 1
ATOM 1729 N N . TYR A 1 229 ? 10.691 -14.590 -1.382 1.00 95.88 229 TYR A N 1
ATOM 1730 C CA . TYR A 1 229 ? 11.885 -14.623 -0.537 1.00 95.88 229 TYR A CA 1
ATOM 1731 C C . TYR A 1 229 ? 11.594 -15.037 0.913 1.00 95.88 229 TYR A C 1
ATOM 1733 O O . TYR A 1 229 ? 12.531 -15.242 1.688 1.00 95.88 229 TYR A O 1
ATOM 1741 N N . GLY A 1 230 ? 10.321 -15.199 1.288 1.00 95.81 230 GLY A N 1
ATOM 1742 C CA . GLY A 1 230 ? 9.907 -15.570 2.637 1.00 95.81 230 GLY A CA 1
ATOM 1743 C C . GLY A 1 230 ? 10.473 -14.620 3.695 1.00 95.81 230 GLY A C 1
ATOM 1744 O O . GLY A 1 230 ? 10.309 -13.403 3.612 1.00 95.81 230 GLY A O 1
ATOM 1745 N N . TRP A 1 231 ? 11.163 -15.179 4.692 1.00 95.06 231 TRP A N 1
ATOM 1746 C CA . TRP A 1 231 ? 11.745 -14.423 5.807 1.00 95.06 231 TRP A CA 1
ATOM 1747 C C . TRP A 1 231 ? 12.925 -13.530 5.398 1.00 95.06 231 TRP A C 1
ATOM 1749 O O . TRP A 1 231 ? 13.205 -12.547 6.085 1.00 95.06 231 TRP A O 1
ATOM 1759 N N . ARG A 1 232 ? 13.593 -13.828 4.273 1.00 94.69 232 ARG A N 1
ATOM 1760 C CA . ARG A 1 232 ? 14.774 -13.078 3.817 1.00 94.69 232 ARG A CA 1
ATOM 1761 C C . ARG A 1 232 ? 14.457 -11.632 3.461 1.00 94.69 232 ARG A C 1
ATOM 1763 O O . ARG A 1 232 ? 15.356 -10.805 3.442 1.00 94.69 232 ARG A O 1
ATOM 1770 N N . LEU A 1 233 ? 13.185 -11.291 3.256 1.00 93.19 233 LEU A N 1
ATOM 1771 C CA . LEU A 1 233 ? 12.755 -9.903 3.096 1.00 93.19 233 LEU A CA 1
ATOM 1772 C C . LEU A 1 233 ? 13.231 -9.000 4.255 1.00 93.19 233 LEU A C 1
ATOM 1774 O O . LEU A 1 233 ? 13.554 -7.837 4.034 1.00 93.19 233 LEU A O 1
ATOM 1778 N N . ILE A 1 234 ? 13.363 -9.545 5.472 1.00 91.06 234 ILE A N 1
ATOM 1779 C CA . ILE A 1 234 ? 13.867 -8.817 6.650 1.00 91.06 234 ILE A CA 1
ATOM 1780 C C . ILE A 1 234 ? 15.342 -8.400 6.482 1.00 91.06 234 ILE A C 1
ATOM 1782 O O . ILE A 1 234 ? 15.785 -7.429 7.095 1.00 91.06 234 ILE A O 1
ATOM 1786 N N . GLU A 1 235 ? 16.102 -9.087 5.625 1.00 92.81 235 GLU A N 1
ATOM 1787 C CA . GLU A 1 235 ? 17.500 -8.759 5.326 1.00 92.81 235 GLU A CA 1
ATOM 1788 C C . GLU A 1 235 ? 17.624 -7.432 4.563 1.00 92.81 235 GLU A C 1
ATOM 1790 O O . GLU A 1 235 ? 18.634 -6.750 4.714 1.00 92.81 235 GLU A O 1
ATOM 1795 N N . VAL A 1 236 ? 16.605 -7.034 3.789 1.00 91.81 236 VAL A N 1
ATOM 1796 C CA . VAL A 1 236 ? 16.642 -5.848 2.913 1.00 91.81 236 VAL A CA 1
ATOM 1797 C C . VAL A 1 236 ? 16.945 -4.554 3.679 1.00 91.81 236 VAL A C 1
ATOM 1799 O O . VAL A 1 236 ? 17.978 -3.943 3.399 1.00 91.81 236 VAL A O 1
ATOM 1802 N N . PRO A 1 237 ? 16.132 -4.119 4.666 1.00 90.50 237 PRO A N 1
ATOM 1803 C CA . PRO A 1 237 ? 16.409 -2.876 5.387 1.00 90.50 237 PRO A CA 1
ATOM 1804 C C . PRO A 1 237 ? 17.732 -2.926 6.162 1.00 90.50 237 PRO A C 1
ATOM 1806 O O . PRO A 1 237 ? 18.402 -1.905 6.291 1.00 90.50 237 PRO A O 1
ATOM 1809 N N . LEU A 1 238 ? 18.145 -4.105 6.644 1.00 90.31 238 LEU A N 1
ATOM 1810 C CA . LEU A 1 238 ? 19.432 -4.282 7.323 1.00 90.31 238 LEU A CA 1
ATOM 1811 C C . LEU A 1 238 ? 20.609 -4.124 6.354 1.00 90.31 238 LEU A C 1
ATOM 1813 O O . LEU A 1 238 ? 21.618 -3.519 6.708 1.00 90.31 238 LEU A O 1
ATOM 1817 N N . GLY A 1 239 ? 20.479 -4.651 5.136 1.00 87.19 239 GLY A N 1
ATOM 1818 C CA . GLY A 1 239 ? 21.459 -4.496 4.066 1.00 87.19 239 GLY A CA 1
ATOM 1819 C C . GLY A 1 239 ? 21.594 -3.042 3.626 1.00 87.19 239 GLY A C 1
ATOM 1820 O O . GLY A 1 239 ? 22.711 -2.539 3.554 1.00 87.19 239 GLY A O 1
ATOM 1821 N N . ILE A 1 240 ? 20.467 -2.348 3.431 1.00 86.50 240 ILE A N 1
ATOM 1822 C CA . ILE A 1 240 ? 20.448 -0.913 3.110 1.00 86.50 240 ILE A CA 1
ATOM 1823 C C . ILE A 1 240 ? 21.105 -0.109 4.235 1.00 86.50 240 ILE A C 1
ATOM 1825 O O . ILE A 1 240 ? 21.975 0.708 3.963 1.00 86.50 240 ILE A O 1
ATOM 1829 N N . ALA A 1 241 ? 20.746 -0.357 5.498 1.00 87.94 241 ALA A N 1
ATOM 1830 C CA . ALA A 1 241 ? 21.323 0.365 6.631 1.00 87.94 241 ALA A CA 1
ATOM 1831 C C . ALA A 1 241 ? 22.849 0.195 6.725 1.00 87.94 241 ALA A C 1
ATOM 1833 O O . ALA A 1 241 ? 23.550 1.167 6.995 1.00 87.94 241 ALA A O 1
ATOM 1834 N N . ARG A 1 242 ? 23.368 -1.014 6.468 1.00 87.31 242 ARG A N 1
ATOM 1835 C CA . ARG A 1 242 ? 24.819 -1.268 6.407 1.00 87.31 242 ARG A CA 1
ATOM 1836 C C . ARG A 1 242 ? 25.464 -0.544 5.231 1.00 87.31 242 ARG A C 1
ATOM 1838 O O . ARG A 1 242 ? 26.427 0.179 5.435 1.00 87.31 242 ARG A O 1
ATOM 1845 N N . ALA A 1 243 ? 24.884 -0.663 4.037 1.00 83.38 243 ALA A N 1
ATOM 1846 C CA . ALA A 1 243 ? 25.393 0.014 2.850 1.00 83.38 243 ALA A CA 1
ATOM 1847 C C . ALA A 1 243 ? 25.448 1.537 3.045 1.00 83.38 243 ALA A C 1
ATOM 1849 O O . ALA A 1 243 ? 26.452 2.156 2.721 1.00 83.38 243 ALA A O 1
ATOM 1850 N N . LEU A 1 244 ? 24.408 2.137 3.633 1.00 82.38 244 LEU A N 1
ATOM 1851 C CA . LEU A 1 244 ? 24.376 3.566 3.951 1.00 82.38 244 LEU A CA 1
ATOM 1852 C C . LEU A 1 244 ? 25.405 3.965 5.018 1.00 82.38 244 LEU A C 1
ATOM 1854 O O . LEU A 1 244 ? 25.920 5.076 4.955 1.00 82.38 244 LEU A O 1
ATOM 1858 N N . ALA A 1 245 ? 25.700 3.093 5.986 1.00 83.38 245 ALA A N 1
ATOM 1859 C CA . ALA A 1 245 ? 26.730 3.345 6.995 1.00 83.38 245 ALA A CA 1
ATOM 1860 C C . ALA A 1 245 ? 28.149 3.330 6.399 1.00 83.38 245 ALA A C 1
ATOM 1862 O O . ALA A 1 245 ? 29.014 4.063 6.874 1.00 83.38 245 ALA A O 1
ATOM 1863 N N . ASP A 1 246 ? 28.361 2.529 5.353 1.00 78.94 246 ASP A N 1
ATOM 1864 C CA . ASP A 1 246 ? 29.639 2.413 4.646 1.00 78.94 246 ASP A CA 1
ATOM 1865 C C . ASP A 1 246 ? 29.817 3.486 3.553 1.00 78.94 246 ASP A C 1
ATOM 1867 O O . ASP A 1 246 ? 30.930 3.701 3.064 1.00 78.94 246 ASP A O 1
ATOM 1871 N N . LEU A 1 247 ? 28.741 4.177 3.153 1.00 70.75 247 LEU A N 1
ATOM 1872 C CA . LEU A 1 247 ? 28.826 5.250 2.166 1.00 70.75 247 LEU A CA 1
ATOM 1873 C C . LEU A 1 247 ? 29.522 6.483 2.766 1.00 70.75 247 LEU A C 1
ATOM 1875 O O . LEU A 1 247 ? 29.135 6.961 3.836 1.00 70.75 247 LEU A O 1
ATOM 1879 N N . PRO A 1 248 ? 30.507 7.077 2.064 1.00 65.75 248 PRO A N 1
ATOM 1880 C CA . PRO A 1 248 ? 31.025 8.378 2.455 1.00 65.75 248 PRO A CA 1
ATOM 1881 C C . PRO A 1 248 ? 29.876 9.397 2.477 1.00 65.75 248 PRO A C 1
ATOM 1883 O O . PRO A 1 248 ? 29.028 9.405 1.587 1.00 65.75 248 PRO A O 1
ATOM 1886 N N . ALA A 1 249 ? 29.874 10.291 3.472 1.00 63.66 249 ALA A N 1
ATOM 1887 C CA . ALA A 1 249 ? 28.794 11.257 3.727 1.00 63.66 249 ALA A CA 1
ATOM 1888 C C . ALA A 1 249 ? 28.424 12.158 2.528 1.00 63.66 249 ALA A C 1
ATOM 1890 O O . ALA A 1 249 ? 27.387 12.817 2.542 1.00 63.66 249 ALA A O 1
ATOM 1891 N N . ALA A 1 250 ? 29.266 12.199 1.493 1.00 61.25 250 ALA A N 1
ATOM 1892 C CA . ALA A 1 250 ? 28.984 12.850 0.227 1.00 61.25 250 ALA A CA 1
ATOM 1893 C C . ALA A 1 250 ? 29.359 11.917 -0.924 1.00 61.25 250 ALA A C 1
ATOM 1895 O O . ALA A 1 250 ? 30.514 11.500 -1.037 1.00 61.25 250 ALA A O 1
ATOM 1896 N N . ASN A 1 251 ? 28.394 11.653 -1.802 1.00 63.03 251 ASN A N 1
ATOM 1897 C CA . ASN A 1 251 ? 28.644 10.930 -3.033 1.00 63.03 251 ASN A CA 1
ATOM 1898 C C . ASN A 1 251 ? 29.527 11.801 -3.961 1.00 63.03 251 ASN A C 1
ATOM 1900 O O . ASN A 1 251 ? 29.116 12.914 -4.311 1.00 63.03 251 ASN A O 1
ATOM 1904 N N . PRO A 1 252 ? 30.746 11.355 -4.326 1.00 67.19 252 PRO A N 1
ATOM 1905 C CA . PRO A 1 252 ? 31.696 12.163 -5.087 1.00 67.19 252 PRO A CA 1
ATOM 1906 C C . PRO A 1 252 ? 31.145 12.658 -6.426 1.00 67.19 252 PRO A C 1
ATOM 1908 O O . PRO A 1 252 ? 31.476 13.766 -6.832 1.00 67.19 252 PRO A O 1
ATOM 1911 N N . GLU A 1 253 ? 30.275 11.883 -7.080 1.00 64.56 253 GLU A N 1
ATOM 1912 C CA . GLU A 1 253 ? 29.662 12.239 -8.371 1.00 64.56 253 GLU A CA 1
ATOM 1913 C C . GLU A 1 253 ? 28.617 13.369 -8.260 1.00 64.56 253 GLU A C 1
ATOM 1915 O O . GLU A 1 253 ? 28.281 14.000 -9.258 1.00 64.56 253 GLU A O 1
ATOM 1920 N N . TRP A 1 254 ? 28.151 13.677 -7.042 1.00 67.00 254 TRP A N 1
ATOM 1921 C CA . TRP A 1 254 ? 27.247 14.800 -6.744 1.00 67.00 254 TRP A CA 1
ATOM 1922 C C . TRP A 1 254 ? 28.007 16.037 -6.261 1.00 67.00 254 TRP A C 1
ATOM 1924 O O . TRP A 1 254 ? 27.404 17.086 -6.017 1.00 67.00 254 TRP A O 1
ATOM 1934 N N . ARG A 1 255 ? 29.337 15.948 -6.111 1.00 66.62 255 ARG A N 1
ATOM 1935 C CA . ARG A 1 255 ? 30.156 17.140 -5.906 1.00 66.62 255 ARG A CA 1
ATOM 1936 C C . ARG A 1 255 ? 30.189 17.900 -7.220 1.00 66.62 255 ARG A C 1
ATOM 1938 O O . ARG A 1 255 ? 30.612 17.375 -8.245 1.00 66.62 255 ARG A O 1
ATOM 1945 N N . SER A 1 256 ? 29.750 19.154 -7.169 1.00 71.69 256 SER A N 1
ATOM 1946 C CA . SER A 1 256 ? 29.895 20.069 -8.295 1.00 71.69 256 SER A CA 1
ATOM 1947 C C . SER A 1 256 ? 31.344 20.049 -8.777 1.00 71.69 256 SER A C 1
ATOM 1949 O O . SER A 1 256 ? 32.260 20.271 -7.984 1.00 71.69 256 SER A O 1
ATOM 1951 N N . SER A 1 257 ? 31.552 19.852 -10.078 1.00 72.19 257 SER A N 1
ATOM 1952 C CA . SER A 1 257 ? 32.869 20.001 -10.711 1.00 72.19 257 SER A CA 1
ATOM 1953 C C . SER A 1 257 ? 33.423 21.428 -10.569 1.00 72.19 257 SER A C 1
ATOM 1955 O O . SER A 1 257 ? 34.594 21.663 -10.843 1.00 72.19 257 SER A O 1
ATOM 1957 N N . PHE A 1 258 ? 32.583 22.373 -10.127 1.00 75.50 258 PHE A N 1
ATOM 1958 C CA . PHE A 1 258 ? 32.919 23.766 -9.838 1.00 75.50 258 PHE A CA 1
ATOM 1959 C C . PHE A 1 258 ? 33.161 24.044 -8.346 1.00 75.50 258 PHE A C 1
ATOM 1961 O O . PHE A 1 258 ? 33.331 25.202 -7.967 1.00 75.50 258 PHE A O 1
ATOM 1968 N N . ALA A 1 259 ? 33.138 23.029 -7.475 1.00 66.62 259 ALA A N 1
ATOM 1969 C CA . ALA A 1 259 ? 33.509 23.219 -6.078 1.00 66.62 259 ALA A CA 1
ATOM 1970 C C . ALA A 1 259 ? 35.003 23.572 -5.999 1.00 66.62 259 ALA A C 1
ATOM 1972 O O . ALA A 1 259 ? 35.851 22.805 -6.454 1.00 66.62 259 ALA A O 1
ATOM 1973 N N . ALA A 1 260 ? 35.317 24.747 -5.444 1.00 60.56 260 ALA A N 1
ATOM 1974 C CA . ALA A 1 260 ? 36.696 25.170 -5.225 1.00 60.56 260 ALA A CA 1
ATOM 1975 C C . ALA A 1 260 ? 37.448 24.117 -4.384 1.00 60.56 260 ALA A C 1
ATOM 1977 O O . ALA A 1 260 ? 36.835 23.514 -3.492 1.00 60.56 260 ALA A O 1
ATOM 1978 N N . PRO A 1 261 ? 38.748 23.879 -4.648 1.00 56.97 261 PRO A N 1
ATOM 1979 C CA . PRO A 1 261 ? 39.540 22.966 -3.837 1.00 56.97 261 PRO A CA 1
ATOM 1980 C C . PRO A 1 261 ? 39.448 23.381 -2.365 1.00 56.97 261 PRO A C 1
ATOM 1982 O O . PRO A 1 261 ? 39.614 24.554 -2.031 1.00 56.97 261 PRO A O 1
ATOM 1985 N N . GLN A 1 262 ? 39.111 22.420 -1.505 1.00 58.12 262 GLN A N 1
ATOM 1986 C CA . GLN A 1 262 ? 39.123 22.625 -0.058 1.00 58.12 262 GLN A CA 1
ATOM 1987 C C . GLN A 1 262 ? 40.579 22.915 0.365 1.00 58.12 262 GLN A C 1
ATOM 1989 O O . GLN A 1 262 ? 41.466 22.214 -0.131 1.00 58.12 262 GLN A O 1
ATOM 1994 N N . PRO A 1 263 ? 40.831 23.948 1.191 1.00 56.97 263 PRO A N 1
ATOM 1995 C CA . PRO A 1 263 ? 42.172 24.289 1.665 1.00 56.97 263 PRO A CA 1
ATOM 1996 C C . PRO A 1 263 ? 42.781 23.206 2.562 1.00 56.97 263 PRO A C 1
ATOM 1998 O O . PRO A 1 263 ? 42.011 22.471 3.224 1.00 56.97 263 PRO A O 1
#

Solvent-accessible surface area (backbone atoms only — not comparable to full-atom values): 14404 Å² total; per-residue (Å²): 130,86,56,61,66,59,50,49,49,50,35,25,51,53,23,26,57,73,29,64,60,85,90,83,69,75,67,42,58,56,36,38,51,51,14,46,50,29,68,77,68,76,46,82,62,64,36,44,87,82,61,86,90,58,78,72,44,83,34,84,68,43,35,52,55,36,17,39,52,53,30,52,38,34,74,76,48,36,68,59,38,49,32,50,49,41,8,51,49,36,11,52,48,17,43,51,40,24,54,49,30,46,73,74,65,41,57,68,69,56,14,36,50,52,15,47,54,52,43,60,70,45,44,84,59,58,51,87,50,43,56,46,58,48,60,53,48,51,55,53,47,52,61,40,48,51,61,58,67,47,73,95,49,88,90,60,84,71,58,57,66,59,48,50,52,49,47,36,54,48,37,32,55,39,31,35,27,23,59,69,43,71,48,51,26,57,55,47,27,54,52,35,44,52,51,46,74,70,41,58,72,73,57,56,70,32,66,67,51,54,45,47,33,53,47,51,23,52,51,39,50,58,27,48,41,60,38,101,62,32,75,57,59,68,49,50,67,56,51,51,54,50,54,59,70,71,46,67,98,62,63,72,90,74,50,60,94,79,59,73,83,79,131

Secondary structure (DSSP, 8-state):
---HHHHHHHHHHHHHHHT------SHHHHHHHHHHHHHHHTS--SB-TT-SSSS--B---TTHHHHHHHHHHHHHHHHHHHHHHHHHHHHHHHHHHHHHHHHTT--HHHHHHHHHHHHHHHGGG-SSSTHHHHHHHHHHHHHHHHHHHS---TT----HHHHHHHHHHHHHHHHHH-GGGGHHHHHHHHHHHHHHHHS-HHHHT-HHHHHHHHHHH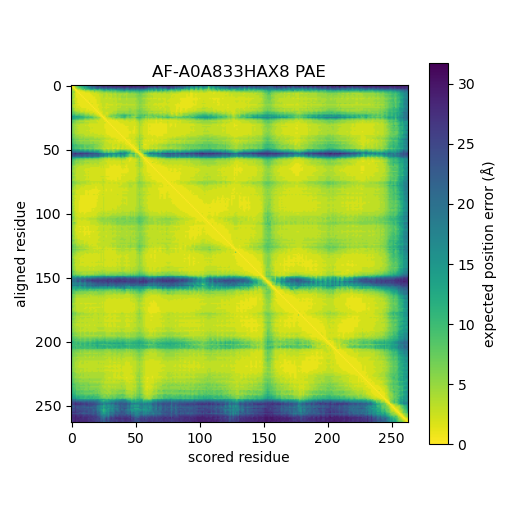HHHHHHTT-STTGGGGGHHHHHHHHHHHHS-SS-GGGS-TTPPPP-

Mean predicted aligned error: 6.33 Å

Foldseek 3Di:
DPCQVVLLVVLLVLQLVLLQDDADDPCLVVLLVQLVVCVVVVDRDQFDPPDDPDPGHGDDPQANVLSVVSNVQCVVPNVVSLSNVLSNLSSVQLSLQLVVCVVVVDDNVVSSVVSSVVSSVCSVVSHSALVSLVSVLLSLLLSLLVVLLDDDDVVDPDDNVVSLVVNLVSLLVSSSRHLCSVCSLVSSLVSLVVSLVPDDPVSVPDPVSVCSNNVSSVSSVCSNLNYPCRPCSVVVVVVVVVVVVPDDPDDPVPPPPPPDDDD